Protein AF-G3AED9-F1 (afdb_monomer_lite)

Organism: Spathaspora passalidarum (strain NRRL Y-27907 / 11-Y1) (NCBI:txid619300)

pLDDT: mean 73.05, std 19.95, range [29.81, 97.75]

Radius of gyration: 39.14 Å; chains: 1; bounding box: 96×70×98 Å

Structure (mmCIF, N/CA/C/O backbone):
data_AF-G3AED9-F1
#
_entry.id   AF-G3AED9-F1
#
loop_
_atom_site.group_PDB
_atom_site.id
_atom_site.type_symbol
_atom_site.label_atom_id
_atom_site.label_alt_id
_atom_site.label_comp_id
_atom_site.label_asym_id
_atom_site.label_entity_id
_atom_site.label_seq_id
_atom_site.pdbx_PDB_ins_code
_atom_site.Cartn_x
_atom_site.Cartn_y
_atom_site.Cartn_z
_atom_site.occupancy
_atom_site.B_iso_or_equiv
_atom_site.auth_seq_id
_atom_site.auth_comp_id
_atom_site.auth_asym_id
_atom_site.auth_atom_id
_atom_site.pdbx_PDB_model_num
ATOM 1 N N . MET A 1 1 ? 14.863 -7.981 36.574 1.00 52.94 1 MET A N 1
ATOM 2 C CA . MET A 1 1 ? 13.818 -7.680 37.570 1.00 52.94 1 MET A CA 1
ATOM 3 C C . MET A 1 1 ? 14.254 -8.379 38.836 1.00 52.94 1 MET A C 1
ATOM 5 O O . MET A 1 1 ? 14.647 -9.534 38.729 1.00 52.94 1 MET A O 1
ATOM 9 N N . SER A 1 2 ? 14.352 -7.667 39.954 1.00 72.50 2 SER A N 1
ATOM 10 C CA . SER A 1 2 ? 14.697 -8.277 41.242 1.00 72.50 2 SER A CA 1
ATOM 11 C C . SER A 1 2 ? 13.567 -9.212 41.674 1.00 72.50 2 SER A C 1
ATOM 13 O O . SER A 1 2 ? 12.396 -8.946 41.396 1.00 72.50 2 SER A O 1
ATOM 15 N N . ASP A 1 3 ? 13.910 -10.308 42.348 1.00 74.31 3 ASP A N 1
ATOM 16 C CA . ASP A 1 3 ? 12.925 -11.275 42.852 1.00 74.31 3 ASP A CA 1
ATOM 17 C C . ASP A 1 3 ? 11.911 -10.625 43.815 1.00 74.31 3 ASP A C 1
ATOM 19 O O . ASP A 1 3 ? 10.764 -11.064 43.909 1.00 74.31 3 ASP A O 1
ATOM 23 N N . ASP A 1 4 ? 12.296 -9.524 44.465 1.00 81.75 4 ASP A N 1
ATOM 24 C CA . ASP A 1 4 ? 11.437 -8.737 45.354 1.00 81.75 4 ASP A CA 1
ATOM 25 C C . ASP A 1 4 ? 10.328 -7.985 44.604 1.00 81.75 4 ASP A C 1
ATOM 27 O O . ASP A 1 4 ? 9.177 -7.965 45.048 1.00 81.75 4 ASP A O 1
ATOM 31 N N . ASP A 1 5 ? 10.633 -7.433 43.425 1.00 83.50 5 ASP A N 1
ATOM 32 C CA . ASP A 1 5 ? 9.638 -6.753 42.587 1.00 83.50 5 ASP A CA 1
ATOM 33 C C . ASP A 1 5 ? 8.597 -7.753 42.062 1.00 83.50 5 ASP A C 1
ATOM 35 O O . ASP A 1 5 ? 7.404 -7.447 41.985 1.00 83.50 5 ASP A O 1
ATOM 39 N N . TYR A 1 6 ? 9.037 -8.976 41.749 1.00 84.94 6 TYR A N 1
ATOM 40 C CA . TYR A 1 6 ? 8.158 -10.062 41.316 1.00 84.94 6 TYR A CA 1
ATOM 41 C C . TYR A 1 6 ? 7.215 -10.516 42.440 1.00 84.94 6 TYR A C 1
ATOM 43 O O . TYR A 1 6 ? 6.015 -10.684 42.214 1.00 84.94 6 TYR A O 1
ATOM 51 N N . ARG A 1 7 ? 7.719 -10.644 43.674 1.00 84.75 7 ARG A N 1
ATOM 52 C CA . ARG A 1 7 ? 6.897 -10.986 44.850 1.00 84.75 7 ARG A CA 1
ATOM 53 C C . ARG A 1 7 ? 5.855 -9.915 45.154 1.00 84.75 7 ARG A C 1
ATOM 55 O O . ARG A 1 7 ? 4.688 -10.241 45.360 1.00 84.75 7 ARG A O 1
ATOM 62 N N . ARG A 1 8 ? 6.248 -8.641 45.091 1.00 87.56 8 ARG A N 1
ATOM 63 C CA . ARG A 1 8 ? 5.336 -7.508 45.290 1.00 87.56 8 ARG A CA 1
ATOM 64 C C . ARG A 1 8 ? 4.219 -7.480 44.244 1.00 87.56 8 ARG A C 1
ATOM 66 O O . ARG A 1 8 ? 3.070 -7.198 44.578 1.00 87.56 8 ARG A O 1
ATOM 73 N N . ALA A 1 9 ? 4.529 -7.799 42.987 1.00 88.88 9 ALA A N 1
ATOM 74 C CA . ALA A 1 9 ? 3.526 -7.875 41.926 1.00 88.88 9 ALA A CA 1
ATOM 75 C C . ALA A 1 9 ? 2.482 -8.980 42.182 1.00 88.88 9 ALA A C 1
ATOM 77 O O . ALA A 1 9 ? 1.290 -8.753 41.966 1.00 88.88 9 ALA A O 1
ATOM 78 N N . LEU A 1 10 ? 2.905 -10.143 42.687 1.00 86.81 10 LEU A N 1
ATOM 79 C CA . LEU A 1 10 ? 2.000 -11.244 43.037 1.00 86.81 10 LEU A CA 1
ATOM 80 C C . LEU A 1 10 ? 1.093 -10.902 44.226 1.00 86.81 10 LEU A C 1
ATOM 82 O O . LEU A 1 10 ? -0.093 -11.226 44.211 1.00 86.81 10 LEU A O 1
ATOM 86 N N . GLU A 1 11 ? 1.614 -10.193 45.225 1.00 86.31 11 GLU A N 1
ATOM 87 C CA . GLU A 1 11 ? 0.828 -9.746 46.378 1.00 86.31 11 GLU A CA 1
ATOM 88 C C . GLU A 1 11 ? -0.257 -8.730 45.980 1.00 86.31 11 GLU A C 1
ATOM 90 O O . GLU A 1 11 ? -1.402 -8.815 46.430 1.00 86.31 11 GLU A O 1
ATOM 95 N N . ILE A 1 12 ? 0.060 -7.817 45.054 1.00 90.06 12 ILE A N 1
ATOM 96 C CA . ILE A 1 12 ? -0.915 -6.869 44.493 1.00 90.06 12 ILE A CA 1
ATOM 97 C C . ILE A 1 12 ? -2.028 -7.612 43.739 1.00 90.06 12 ILE A C 1
ATOM 99 O O . ILE A 1 12 ? -3.206 -7.277 43.884 1.00 90.06 12 ILE A O 1
ATOM 103 N N . GLN A 1 13 ? -1.681 -8.632 42.950 1.00 89.88 13 GLN A N 1
ATOM 104 C CA . GLN A 1 13 ? -2.667 -9.449 42.235 1.00 89.88 13 GLN A CA 1
ATOM 105 C C . GLN A 1 13 ? -3.574 -10.219 43.197 1.00 89.88 13 GLN A C 1
ATOM 107 O O . GLN A 1 13 ? -4.790 -10.216 43.009 1.00 89.88 13 GLN A O 1
ATOM 112 N N . ARG A 1 14 ? -3.003 -10.807 44.256 1.00 85.12 14 ARG A N 1
ATOM 113 C CA . ARG A 1 14 ? -3.761 -11.484 45.313 1.00 85.12 14 ARG A CA 1
ATOM 114 C C . ARG A 1 14 ? -4.768 -10.538 45.963 1.00 85.12 14 ARG A C 1
ATOM 116 O O . ARG A 1 14 ? -5.945 -10.868 46.032 1.00 85.12 14 ARG A O 1
ATOM 123 N N . ARG A 1 15 ? -4.336 -9.343 46.374 1.00 89.19 15 ARG A N 1
ATOM 124 C CA . ARG A 1 15 ? -5.214 -8.356 47.021 1.00 89.19 15 ARG A CA 1
ATOM 125 C C . ARG A 1 15 ? -6.374 -7.928 46.117 1.00 89.19 15 ARG A C 1
ATOM 127 O O . ARG A 1 15 ? -7.500 -7.788 46.585 1.00 89.19 15 ARG A O 1
ATOM 134 N N . ASN A 1 16 ? -6.110 -7.743 44.824 1.00 92.88 16 ASN A N 1
ATOM 135 C CA . ASN A 1 16 ? -7.149 -7.407 43.849 1.00 92.88 16 ASN A CA 1
ATOM 136 C C . ASN A 1 16 ? -8.134 -8.563 43.628 1.00 92.88 16 ASN A C 1
ATOM 138 O O . ASN A 1 16 ? -9.329 -8.322 43.469 1.00 92.88 16 ASN A O 1
ATOM 142 N N . PHE A 1 17 ? -7.643 -9.804 43.632 1.00 88.19 17 PHE A N 1
ATOM 143 C CA . PHE A 1 17 ? -8.475 -10.997 43.512 1.00 88.19 17 PHE A CA 1
ATOM 144 C C . PHE A 1 17 ? -9.366 -11.184 44.745 1.00 88.19 17 PHE A C 1
ATOM 146 O O . PHE A 1 17 ? -10.578 -11.330 44.603 1.00 88.19 17 PHE A O 1
ATOM 153 N N . GLU A 1 18 ? -8.796 -11.093 45.949 1.00 89.00 18 GLU A N 1
ATOM 154 C CA . GLU A 1 18 ? -9.544 -11.238 47.202 1.00 89.00 18 GLU A CA 1
ATOM 155 C C . GLU A 1 18 ? -10.623 -10.155 47.359 1.00 89.00 18 GLU A C 1
ATOM 157 O O . GLU A 1 18 ? -11.715 -10.431 47.850 1.00 89.00 18 GLU A O 1
ATOM 162 N N . ALA A 1 19 ? -10.371 -8.941 46.857 1.00 88.88 19 ALA A N 1
ATOM 163 C CA . ALA A 1 19 ? -11.361 -7.865 46.842 1.00 88.88 19 ALA A CA 1
ATOM 164 C C . ALA A 1 19 ? -12.563 -8.134 45.912 1.00 88.88 19 ALA A C 1
ATOM 166 O O . ALA A 1 19 ? -13.643 -7.597 46.150 1.00 88.88 19 ALA A O 1
ATOM 167 N N . GLN A 1 20 ? -12.388 -8.924 44.846 1.00 89.94 20 GLN A N 1
ATOM 168 C CA . GLN A 1 20 ? -13.448 -9.218 43.869 1.00 89.94 20 GLN A CA 1
ATOM 169 C C . GLN A 1 20 ? -14.179 -10.533 44.146 1.00 89.94 20 GLN A C 1
ATOM 171 O O . GLN A 1 20 ? -15.376 -10.628 43.877 1.00 89.94 20 GLN A O 1
ATOM 176 N N . PHE A 1 21 ? -13.468 -11.540 44.653 1.00 86.06 21 PHE A N 1
ATOM 177 C CA . PHE A 1 21 ? -13.961 -12.916 44.748 1.00 86.06 21 PHE A CA 1
ATOM 178 C C . PHE A 1 21 ? -14.032 -13.452 46.182 1.00 86.06 21 PHE A C 1
ATOM 180 O O . PHE A 1 21 ? -14.474 -14.583 46.373 1.00 86.06 21 PHE A O 1
ATOM 187 N N . GLY A 1 22 ? -13.646 -12.652 47.181 1.00 83.62 22 GLY A N 1
ATOM 188 C CA . GLY A 1 22 ? -13.499 -13.114 48.561 1.00 83.62 22 GLY A CA 1
ATOM 189 C C . GLY A 1 22 ? -12.158 -13.814 48.790 1.00 83.62 22 GLY A C 1
ATOM 190 O O . GLY A 1 22 ? -11.351 -13.973 47.871 1.00 83.62 22 GLY A O 1
ATOM 191 N N . SER A 1 23 ? -11.879 -14.199 50.037 1.00 84.94 23 SER A N 1
ATOM 192 C CA . SER A 1 23 ? -10.576 -14.782 50.374 1.00 84.94 23 SER A CA 1
ATOM 193 C C . SER A 1 23 ? -10.385 -16.154 49.710 1.00 84.94 23 SER A C 1
ATOM 195 O O . SER A 1 23 ? -11.306 -16.966 49.637 1.00 84.94 23 SER A O 1
ATOM 197 N N . ILE A 1 24 ? -9.176 -16.443 49.218 1.00 76.69 24 ILE A N 1
ATOM 198 C CA . ILE A 1 24 ? -8.886 -17.725 48.545 1.00 76.69 24 ILE A CA 1
ATOM 199 C C . ILE A 1 24 ? -9.043 -18.924 49.502 1.00 76.69 24 ILE A C 1
ATOM 201 O O . ILE A 1 24 ? -9.414 -20.018 49.076 1.00 76.69 24 ILE A O 1
ATOM 205 N N . GLU A 1 25 ? -8.818 -18.682 50.798 1.00 77.50 25 GLU A N 1
ATOM 206 C CA . GLU A 1 25 ? -8.993 -19.648 51.888 1.00 77.50 25 GLU A CA 1
ATOM 207 C C . GLU A 1 25 ? -10.487 -19.981 52.100 1.00 77.50 25 GLU A C 1
ATOM 209 O O . GLU A 1 25 ? -10.838 -21.137 52.324 1.00 77.50 25 GLU A O 1
ATOM 214 N N . GLU A 1 26 ? -11.386 -19.007 51.926 1.00 78.25 26 GLU A N 1
ATOM 215 C CA . GLU A 1 26 ? -12.847 -19.195 51.986 1.00 78.25 26 GLU A CA 1
ATOM 216 C C . GLU A 1 26 ? -13.397 -19.972 50.776 1.00 78.25 26 GLU A C 1
ATOM 218 O O . GLU A 1 26 ? -14.411 -20.660 50.881 1.00 78.25 26 GLU A O 1
ATOM 223 N N . LEU A 1 27 ? -12.678 -19.949 49.649 1.00 73.06 27 LEU A N 1
ATOM 224 C CA . LEU A 1 27 ? -12.953 -20.771 48.465 1.00 73.06 27 LEU A CA 1
ATOM 225 C C . LEU A 1 27 ? -12.360 -22.193 48.557 1.00 73.06 27 LEU A C 1
ATOM 227 O O . LEU A 1 27 ? -12.507 -22.976 47.617 1.00 73.06 27 LEU A O 1
ATOM 231 N N . GLY A 1 28 ? -11.711 -22.543 49.675 1.00 76.69 28 GLY A N 1
ATOM 232 C CA . GLY A 1 28 ? -11.177 -23.883 49.938 1.00 76.69 28 GLY A CA 1
ATOM 233 C C . GLY A 1 28 ? -9.819 -24.182 49.292 1.00 76.69 28 GLY A C 1
ATOM 234 O O . GLY A 1 28 ? -9.460 -25.353 49.162 1.00 76.69 28 GLY A O 1
ATOM 235 N N . PHE A 1 29 ? -9.063 -23.158 48.879 1.00 77.62 29 PHE A N 1
ATOM 236 C CA . PHE A 1 29 ? -7.719 -23.318 48.313 1.00 77.62 29 PHE A CA 1
ATOM 237 C C . PHE A 1 29 ? -6.632 -22.918 49.321 1.00 77.62 29 PHE A C 1
ATOM 239 O O . PHE A 1 29 ? -6.694 -21.848 49.922 1.00 77.62 29 PHE A O 1
ATOM 246 N N . GLU A 1 30 ? -5.598 -23.752 49.476 1.00 71.19 30 GLU A N 1
ATOM 247 C CA . GLU A 1 30 ? -4.436 -23.425 50.313 1.00 71.19 30 GLU A CA 1
ATOM 248 C C . GLU A 1 30 ? -3.431 -22.545 49.556 1.00 71.19 30 GLU A C 1
ATOM 250 O O . GLU A 1 30 ? -2.908 -22.916 48.498 1.00 71.19 30 GLU A O 1
ATOM 255 N N . ASP A 1 31 ? -3.133 -21.375 50.116 1.00 70.25 31 ASP A N 1
ATOM 256 C CA . ASP A 1 31 ? -2.207 -20.416 49.528 1.00 70.25 31 ASP A CA 1
ATOM 257 C C . ASP A 1 31 ? -0.742 -20.695 49.916 1.00 70.25 31 ASP A C 1
ATOM 259 O O . ASP A 1 31 ? -0.324 -20.550 51.066 1.00 70.25 31 ASP A O 1
ATOM 263 N N . LYS A 1 32 ? 0.074 -21.032 48.912 1.00 70.56 32 LYS A N 1
ATOM 264 C CA . LYS A 1 32 ? 1.511 -21.327 49.058 1.00 70.56 32 LYS A CA 1
ATOM 265 C C . LYS A 1 32 ? 2.393 -20.078 49.176 1.00 70.56 32 LYS A C 1
ATOM 267 O O . LYS A 1 32 ? 3.576 -20.201 49.483 1.00 70.56 32 LYS A O 1
ATOM 272 N N . SER A 1 33 ? 1.859 -18.884 48.909 1.00 67.06 33 SER A N 1
ATOM 273 C CA . SER A 1 33 ? 2.627 -17.632 49.004 1.00 67.06 33 SER A CA 1
ATOM 274 C C . SER A 1 33 ? 2.806 -17.155 50.450 1.00 67.06 33 SER A C 1
ATOM 276 O O . SER A 1 33 ? 3.799 -16.504 50.766 1.00 67.06 33 SER A O 1
ATOM 278 N N . LYS A 1 34 ? 1.910 -17.568 51.354 1.00 64.06 34 LYS A N 1
ATOM 279 C CA . LYS A 1 34 ? 1.948 -17.244 52.789 1.00 64.06 34 LYS A CA 1
ATOM 280 C C . LYS A 1 34 ? 2.979 -18.078 53.567 1.00 64.06 34 LYS A C 1
ATOM 282 O O . LYS A 1 34 ? 3.546 -17.600 54.546 1.00 64.06 34 LYS A O 1
ATOM 287 N N . SER A 1 35 ? 3.261 -19.313 53.135 1.00 57.03 35 SER A N 1
ATOM 288 C CA . SER A 1 35 ? 4.096 -20.261 53.895 1.00 57.03 35 SER A CA 1
ATOM 289 C C . SER A 1 35 ? 5.594 -19.941 53.883 1.00 57.03 35 SER A C 1
ATOM 291 O O . SER A 1 35 ? 6.325 -20.418 54.746 1.00 57.03 35 SER A O 1
ATOM 293 N N . VAL A 1 36 ? 6.070 -19.132 52.933 1.00 54.16 36 VAL A N 1
ATOM 294 C CA . VAL A 1 36 ? 7.505 -18.816 52.796 1.00 54.16 36 VAL A CA 1
ATOM 295 C C . VAL A 1 36 ? 7.981 -17.832 53.875 1.00 54.16 36 VAL A C 1
ATOM 297 O O . VAL A 1 36 ? 9.165 -17.801 54.194 1.00 54.16 36 VAL A O 1
ATOM 300 N N . HIS A 1 37 ? 7.069 -17.086 54.508 1.00 47.81 37 HIS A N 1
ATOM 301 C CA . HIS A 1 37 ? 7.412 -16.133 55.568 1.00 47.81 37 HIS A CA 1
ATOM 302 C C . HIS A 1 37 ? 7.573 -16.767 56.963 1.00 47.81 37 HIS A C 1
ATOM 304 O O . HIS A 1 37 ? 8.109 -16.121 57.860 1.00 47.81 37 HIS A O 1
ATOM 310 N N . ALA A 1 38 ? 7.147 -18.024 57.152 1.00 42.31 38 ALA A N 1
ATOM 311 C CA . ALA A 1 38 ? 7.255 -18.739 58.430 1.00 42.31 38 ALA A CA 1
ATOM 312 C C . ALA A 1 38 ? 8.530 -19.599 58.557 1.00 42.31 38 ALA A C 1
ATOM 314 O O . ALA A 1 38 ? 8.814 -20.111 59.636 1.00 42.31 38 ALA A O 1
ATOM 315 N N . SER A 1 39 ? 9.308 -19.767 57.479 1.00 38.88 39 SER A N 1
ATOM 316 C CA . SER A 1 39 ? 10.514 -20.613 57.461 1.00 38.88 39 SER A CA 1
ATOM 317 C C . SER A 1 39 ? 11.836 -19.842 57.381 1.00 38.88 39 SER A C 1
ATOM 319 O O . SER A 1 39 ? 12.880 -20.450 57.164 1.00 38.88 39 SER A O 1
ATOM 321 N N . SER A 1 40 ? 11.822 -18.517 57.538 1.00 38.44 40 SER A N 1
ATOM 322 C CA . SER A 1 40 ? 13.043 -17.702 57.566 1.00 38.44 40 SER A CA 1
ATOM 323 C C . SER A 1 40 ? 12.965 -16.651 58.670 1.00 38.44 40 SER A C 1
ATOM 325 O O . SER A 1 40 ? 12.800 -15.458 58.418 1.00 38.44 40 SER A O 1
ATOM 327 N N . SER A 1 41 ? 13.051 -17.112 59.914 1.00 34.28 41 SER A N 1
ATOM 328 C CA . SER A 1 41 ? 13.412 -16.274 61.053 1.00 34.28 41 SER A CA 1
ATOM 329 C C . SER A 1 41 ? 14.799 -16.698 61.512 1.00 34.28 41 SER A C 1
ATOM 331 O O . SER A 1 41 ? 14.915 -17.667 62.247 1.00 34.28 41 SER A O 1
ATOM 333 N N . ASP A 1 42 ? 15.824 -16.002 61.020 1.00 32.84 42 ASP A N 1
ATOM 334 C CA . ASP A 1 42 ? 17.036 -15.712 61.783 1.00 32.84 42 ASP A CA 1
ATOM 335 C C . ASP A 1 42 ? 17.774 -14.509 61.158 1.00 32.84 42 ASP A C 1
ATOM 337 O O . ASP A 1 42 ? 18.222 -14.540 60.015 1.00 32.84 42 ASP A O 1
ATOM 341 N N . ASP A 1 43 ? 17.883 -13.476 61.995 1.00 31.75 43 ASP A N 1
ATOM 342 C CA . ASP A 1 43 ? 18.949 -12.475 62.106 1.00 31.75 43 ASP A CA 1
ATOM 343 C C . ASP A 1 43 ? 18.920 -11.117 61.341 1.00 31.75 43 ASP A C 1
ATOM 345 O O . ASP A 1 43 ? 18.950 -11.021 60.118 1.00 31.75 43 ASP A O 1
ATOM 349 N N . ASN A 1 44 ? 19.016 -10.064 62.172 1.00 33.06 44 ASN A N 1
ATOM 350 C CA . ASN A 1 44 ? 19.443 -8.665 61.976 1.00 33.06 44 ASN A CA 1
ATOM 351 C C . ASN A 1 44 ? 18.544 -7.552 61.369 1.00 33.06 44 ASN A C 1
ATOM 353 O O . ASN A 1 44 ? 18.562 -7.251 60.182 1.00 33.06 44 ASN A O 1
ATOM 357 N N . SER A 1 45 ? 17.941 -6.782 62.292 1.00 35.72 45 SER A N 1
ATOM 358 C CA . SER A 1 45 ? 18.266 -5.365 62.600 1.00 35.72 45 SER A CA 1
ATOM 359 C C . SER A 1 45 ? 18.283 -4.303 61.475 1.00 35.72 45 SER A C 1
ATOM 361 O O . SER A 1 45 ? 19.314 -4.050 60.854 1.00 35.72 45 SER A O 1
ATOM 363 N N . SER A 1 46 ? 17.194 -3.532 61.369 1.00 33.44 46 SER A N 1
ATOM 364 C CA . SER A 1 46 ? 17.120 -2.043 61.340 1.00 33.44 46 SER A CA 1
ATOM 365 C C . SER A 1 46 ? 15.645 -1.674 61.074 1.00 33.44 46 SER A C 1
ATOM 367 O O . SER A 1 46 ? 15.035 -2.211 60.164 1.00 33.44 46 SER A O 1
ATOM 369 N N . GLY A 1 47 ? 14.918 -0.909 61.887 1.00 33.16 47 GLY A N 1
ATOM 370 C CA . GLY A 1 47 ? 15.274 0.375 62.468 1.00 33.16 47 GLY A CA 1
ATOM 371 C C . GLY A 1 47 ? 14.802 1.498 61.542 1.00 33.16 47 GLY A C 1
ATOM 372 O O . GLY A 1 47 ? 15.656 2.102 60.914 1.00 33.16 47 GLY A O 1
ATOM 373 N N . ILE A 1 48 ? 13.485 1.744 61.447 1.00 34.75 48 ILE A N 1
ATOM 374 C CA . ILE A 1 48 ? 12.866 3.045 61.116 1.00 34.75 48 ILE A CA 1
ATOM 375 C C . ILE A 1 48 ? 11.464 3.065 61.748 1.00 34.75 48 ILE A C 1
ATOM 377 O O . ILE A 1 48 ? 10.579 2.287 61.393 1.00 34.75 48 ILE A O 1
ATOM 381 N N . GLU A 1 49 ? 11.312 3.955 62.723 1.00 36.44 49 GLU A N 1
ATOM 382 C CA . GLU A 1 49 ? 10.048 4.415 63.287 1.00 36.44 49 GLU A CA 1
ATOM 383 C C . GLU A 1 49 ? 9.433 5.467 62.351 1.00 36.44 49 GLU A C 1
ATOM 385 O O . GLU A 1 49 ? 10.154 6.329 61.851 1.00 36.44 49 GLU A O 1
ATOM 390 N N . SER A 1 50 ? 8.111 5.448 62.155 1.00 34.81 50 SER A N 1
ATOM 391 C CA . SER A 1 50 ? 7.331 6.681 61.974 1.00 34.81 50 SER A CA 1
ATOM 392 C C . SER A 1 50 ? 5.844 6.414 62.239 1.00 34.81 50 SER A C 1
ATOM 394 O O . SER A 1 50 ? 5.129 5.854 61.415 1.00 34.81 50 SER A O 1
ATOM 396 N N . GLU A 1 51 ? 5.476 6.723 63.480 1.00 31.86 51 GLU A N 1
ATOM 397 C CA . GLU A 1 51 ? 4.306 7.489 63.932 1.00 31.86 51 GLU A CA 1
ATOM 398 C C . GLU A 1 51 ? 2.888 7.146 63.425 1.00 31.86 51 GLU A C 1
ATOM 400 O O . GLU A 1 51 ? 2.517 7.303 62.266 1.00 31.86 51 GLU A O 1
ATOM 405 N N . ASN A 1 52 ? 2.067 6.770 64.414 1.00 33.62 52 ASN A N 1
ATOM 406 C CA . ASN A 1 52 ? 0.608 6.810 64.429 1.00 33.62 52 ASN A CA 1
ATOM 407 C C . ASN A 1 52 ? 0.061 8.201 64.078 1.00 33.62 52 ASN A C 1
ATOM 409 O O . ASN A 1 52 ? 0.455 9.182 64.705 1.00 33.62 52 ASN A O 1
ATOM 413 N N . GLU A 1 53 ? -1.020 8.240 63.299 1.00 31.66 53 GLU A N 1
ATOM 414 C CA . GLU A 1 53 ? -2.104 9.184 63.570 1.00 31.66 53 GLU A CA 1
ATOM 415 C C . GLU A 1 53 ? -3.470 8.509 63.373 1.00 31.66 53 GLU A C 1
ATOM 417 O O . GLU A 1 53 ? -3.730 7.819 62.388 1.00 31.66 53 GLU A O 1
ATOM 422 N N . SER A 1 54 ? -4.297 8.655 64.405 1.00 36.69 54 SER A N 1
ATOM 423 C CA . SER A 1 54 ? -5.605 8.042 64.621 1.00 36.69 54 SER A CA 1
ATOM 424 C C . SER A 1 54 ? -6.715 8.986 64.157 1.00 36.69 54 SER A C 1
ATOM 426 O O . SER A 1 54 ? -6.598 10.195 64.352 1.00 36.69 54 SER A O 1
ATOM 428 N N . GLY A 1 55 ? -7.824 8.446 63.643 1.00 31.08 55 GLY A N 1
ATOM 429 C CA . GLY A 1 55 ? -9.067 9.209 63.532 1.00 31.08 55 GLY A CA 1
ATOM 430 C C . GLY A 1 55 ? -10.194 8.544 62.740 1.00 31.08 55 GLY A C 1
ATOM 431 O O . GLY A 1 55 ? -10.180 8.634 61.519 1.00 31.08 55 GLY A O 1
ATOM 432 N N . SER A 1 56 ? -11.202 8.048 63.487 1.00 29.81 56 SER A N 1
ATOM 433 C CA . SER A 1 56 ? -12.654 8.083 63.169 1.00 29.81 56 SER A CA 1
ATOM 434 C C . SER A 1 56 ? -13.140 7.174 62.022 1.00 29.81 56 SER A C 1
ATOM 436 O O . SER A 1 56 ? -12.480 7.040 61.003 1.00 29.81 56 SER A O 1
ATOM 438 N N . ASP A 1 57 ? -14.302 6.531 62.019 1.00 31.42 57 ASP A N 1
ATOM 439 C CA . ASP A 1 57 ? -15.369 6.183 62.965 1.00 31.42 57 ASP A CA 1
ATOM 440 C C . ASP A 1 57 ? -16.267 5.184 62.197 1.00 31.42 57 ASP A C 1
ATOM 442 O O . ASP A 1 57 ? -16.271 5.207 60.967 1.00 31.42 57 ASP A O 1
ATOM 446 N N . GLU A 1 58 ? -17.018 4.358 62.936 1.00 35.91 58 GLU A N 1
ATOM 447 C CA . GLU A 1 58 ? -18.436 3.995 62.683 1.00 35.91 58 GLU A CA 1
ATOM 448 C C . GLU A 1 58 ? -18.864 3.348 61.323 1.00 35.91 58 GLU A C 1
ATOM 450 O O . GLU A 1 58 ? -18.524 3.793 60.239 1.00 35.91 58 GLU A O 1
ATOM 455 N N . GLU A 1 59 ? -19.683 2.294 61.201 1.00 39.00 59 GLU A N 1
ATOM 456 C CA . GLU A 1 59 ? -20.499 1.489 62.112 1.00 39.00 59 GLU A CA 1
ATOM 457 C C . GLU A 1 59 ? -20.727 0.082 61.523 1.00 39.00 59 GLU A C 1
ATOM 459 O O . GLU A 1 59 ? -20.885 -0.110 60.313 1.00 39.00 59 GLU A O 1
ATOM 464 N N . GLN A 1 60 ? -20.826 -0.904 62.415 1.00 38.88 60 GLN A N 1
ATOM 465 C CA . GLN A 1 60 ? -21.333 -2.249 62.151 1.00 38.88 60 GLN A CA 1
ATOM 466 C C . GLN A 1 60 ? -22.868 -2.249 62.179 1.00 38.88 60 GLN A C 1
ATOM 468 O O . GLN A 1 60 ? -23.469 -2.066 63.235 1.00 38.88 60 GLN A O 1
ATOM 473 N N . TYR A 1 61 ? -23.519 -2.551 61.054 1.00 40.59 61 TYR A N 1
ATOM 474 C CA . TYR A 1 61 ? -24.965 -2.789 61.029 1.00 40.59 61 TYR A CA 1
ATOM 475 C C . TYR A 1 61 ? -25.284 -4.280 61.205 1.00 40.59 61 TYR A C 1
ATOM 477 O O . TYR A 1 61 ? -25.252 -5.070 60.263 1.00 40.59 61 TYR A O 1
ATOM 485 N N . ASN A 1 62 ? -25.635 -4.641 62.442 1.00 37.31 62 ASN A N 1
ATOM 486 C CA . ASN A 1 62 ? -26.337 -5.873 62.803 1.00 37.31 62 ASN A CA 1
ATOM 487 C C . ASN A 1 62 ? -27.797 -5.809 62.308 1.00 37.31 62 ASN A C 1
ATOM 489 O O . ASN A 1 62 ? -28.619 -5.097 62.885 1.00 37.31 62 ASN A O 1
ATOM 493 N N . PHE A 1 63 ? -28.147 -6.577 61.272 1.00 42.44 63 PHE A N 1
ATOM 494 C CA . PHE A 1 63 ? -29.530 -6.728 60.805 1.00 42.44 63 PHE A CA 1
ATOM 495 C C . PHE A 1 63 ? -30.221 -7.884 61.547 1.00 42.44 63 PHE A C 1
ATOM 497 O O . PHE A 1 63 ? -29.865 -9.051 61.383 1.00 42.44 63 PHE A O 1
ATOM 504 N N . LYS A 1 64 ? -31.202 -7.546 62.392 1.00 36.16 64 LYS A N 1
ATOM 505 C CA . LYS A 1 64 ? -31.953 -8.455 63.270 1.00 36.16 64 LYS A CA 1
ATOM 506 C C . LYS A 1 64 ? -33.430 -8.467 62.854 1.00 36.16 64 LYS A C 1
ATOM 508 O O . LYS A 1 64 ? -34.034 -7.407 62.793 1.00 36.16 64 LYS A O 1
ATOM 513 N N . GLY A 1 65 ? -33.961 -9.668 62.604 1.00 31.61 65 GLY A N 1
ATOM 514 C CA . GLY A 1 65 ? -35.359 -10.110 62.762 1.00 31.61 65 GLY A CA 1
ATOM 515 C C . GLY A 1 65 ? -36.514 -9.212 62.295 1.00 31.61 65 GLY A C 1
ATOM 516 O O . GLY A 1 65 ? -36.800 -8.188 62.904 1.00 31.61 65 GLY A O 1
ATOM 517 N N . PHE A 1 66 ? -37.296 -9.706 61.331 1.00 33.06 66 PHE A N 1
ATOM 518 C CA . PHE A 1 66 ? -38.714 -9.360 61.214 1.00 33.06 66 PHE A CA 1
ATOM 519 C C . PHE A 1 66 ? -39.549 -10.637 61.348 1.00 33.06 66 PHE A C 1
ATOM 521 O O . PHE A 1 66 ? -39.684 -11.415 60.406 1.00 33.06 66 PHE A O 1
ATOM 528 N N . GLU A 1 67 ? -40.067 -10.846 62.555 1.00 35.78 67 GLU A N 1
ATOM 529 C CA . GLU A 1 67 ? -41.285 -11.607 62.807 1.00 35.78 67 GLU A CA 1
ATOM 530 C C . GLU A 1 67 ? -42.464 -10.637 62.645 1.00 35.78 67 GLU A C 1
ATOM 532 O O . GLU A 1 67 ? -42.467 -9.567 63.252 1.00 35.78 67 GLU A O 1
ATOM 537 N N . SER A 1 68 ? -43.470 -10.999 61.850 1.00 34.97 68 SER A N 1
ATOM 538 C CA . SER A 1 68 ? -44.825 -10.472 62.024 1.00 34.97 68 SER A CA 1
ATOM 539 C C . SER A 1 68 ? -45.835 -11.464 61.474 1.00 34.97 68 SER A C 1
ATOM 541 O O . SER A 1 68 ? -45.853 -11.788 60.287 1.00 34.97 68 SER A O 1
ATOM 543 N N . SER A 1 69 ? -46.664 -11.915 62.402 1.00 36.44 69 SER A N 1
ATOM 544 C CA . SER A 1 69 ? -47.912 -12.645 62.258 1.00 36.44 69 SER A CA 1
ATOM 545 C C . SER A 1 69 ? -48.918 -11.943 61.340 1.00 36.44 69 SER A C 1
ATOM 547 O O . SER A 1 69 ? -48.935 -10.716 61.226 1.00 36.44 69 SER A O 1
ATOM 549 N N . GLY A 1 70 ? -49.787 -12.741 60.718 1.00 34.41 70 GLY A N 1
ATOM 550 C CA . GLY A 1 70 ? -50.921 -12.281 59.920 1.00 34.41 70 GLY A CA 1
ATOM 551 C C . GLY A 1 70 ? -51.853 -13.447 59.607 1.00 34.41 70 GLY A C 1
ATOM 552 O O . GLY A 1 70 ? -51.609 -14.205 58.676 1.00 34.41 70 GLY A O 1
ATOM 553 N N . GLU A 1 71 ? -52.850 -13.597 60.468 1.00 34.88 71 GLU A N 1
ATOM 554 C CA . GLU A 1 71 ? -53.856 -14.652 60.556 1.00 34.88 71 GLU A CA 1
ATOM 555 C C . GLU A 1 71 ? -54.835 -14.701 59.366 1.00 34.88 71 GLU A C 1
ATOM 557 O O . GLU A 1 71 ? -55.110 -13.688 58.729 1.00 34.88 71 GLU A O 1
ATOM 562 N N . SER A 1 72 ? -55.322 -15.921 59.123 1.00 35.81 72 SER A N 1
ATOM 563 C CA . SER A 1 72 ? -56.574 -16.387 58.507 1.00 35.81 72 SER A CA 1
ATOM 564 C C . SER A 1 72 ? -57.562 -15.371 57.917 1.00 35.81 72 SER A C 1
ATOM 566 O O . SER A 1 72 ? -58.027 -14.485 58.624 1.00 35.81 72 SER A O 1
ATOM 568 N N . ASP A 1 73 ? -58.048 -15.649 56.700 1.00 33.53 73 ASP A N 1
ATOM 569 C CA . ASP A 1 73 ? -59.493 -15.597 56.434 1.00 33.53 73 ASP A CA 1
ATOM 570 C C . ASP A 1 73 ? -59.879 -16.480 55.234 1.00 33.53 73 ASP A C 1
ATOM 572 O O . ASP A 1 73 ? -59.236 -16.459 54.182 1.00 33.53 73 ASP A O 1
ATOM 576 N N . SER A 1 74 ? -60.926 -17.275 55.421 1.00 40.00 74 SER A N 1
ATOM 577 C CA . SER A 1 74 ? -61.534 -18.182 54.446 1.00 40.00 74 SER A CA 1
ATOM 578 C C . SER A 1 74 ? -62.982 -17.761 54.224 1.00 40.00 74 SER A C 1
ATOM 580 O O . SER A 1 74 ? -63.672 -17.521 55.213 1.00 40.00 74 SER A O 1
ATOM 582 N N . PRO A 1 75 ? -63.495 -17.821 52.989 1.00 44.16 75 PRO A N 1
ATOM 583 C CA . PRO A 1 75 ? -64.913 -18.095 52.809 1.00 44.16 75 PRO A CA 1
ATOM 584 C C . PRO A 1 75 ? -65.145 -19.286 51.873 1.00 44.16 75 PRO A C 1
ATOM 586 O O . PRO A 1 75 ? -64.825 -19.258 50.686 1.00 44.16 75 PRO A O 1
ATOM 589 N N . ASP A 1 76 ? -65.634 -20.355 52.492 1.00 31.69 76 ASP A N 1
ATOM 590 C CA . ASP A 1 76 ? -66.893 -21.049 52.201 1.00 31.69 76 ASP A CA 1
ATOM 591 C C . ASP A 1 76 ? -67.642 -20.668 50.903 1.00 31.69 76 ASP A C 1
ATOM 593 O O . ASP A 1 76 ? -68.064 -19.523 50.723 1.00 31.69 76 ASP A O 1
ATOM 597 N N . PHE A 1 77 ? -67.849 -21.656 50.026 1.00 34.88 77 PHE A N 1
ATOM 598 C CA . PHE A 1 77 ? -68.912 -21.642 49.020 1.00 34.88 77 PHE A CA 1
ATOM 599 C C . PHE A 1 77 ? -69.353 -23.083 48.722 1.00 34.88 77 PHE A C 1
ATOM 601 O O . PHE A 1 77 ? -68.627 -23.856 48.093 1.00 34.88 77 PHE A O 1
ATOM 608 N N . GLU A 1 78 ? -70.546 -23.422 49.205 1.00 34.41 78 GLU A N 1
ATOM 609 C CA . GLU A 1 78 ? -71.314 -24.615 48.856 1.00 34.41 78 GLU A CA 1
ATOM 610 C C . GLU A 1 78 ? -71.796 -24.551 47.395 1.00 34.41 78 GLU A C 1
ATOM 612 O O . GLU A 1 78 ? -72.222 -23.502 46.907 1.00 34.41 78 GLU A O 1
ATOM 617 N N . SER A 1 79 ? -71.757 -25.691 46.706 1.00 33.50 79 SER A N 1
ATOM 618 C CA . SER A 1 79 ? -72.532 -25.959 45.492 1.00 33.50 79 SER A CA 1
ATOM 619 C C . SER A 1 79 ? -72.630 -27.473 45.323 1.00 33.50 79 SER A C 1
ATOM 621 O O . SER A 1 79 ? -71.741 -28.104 44.753 1.00 33.50 79 SER A O 1
ATOM 623 N N . GLU A 1 80 ? -73.702 -28.037 45.868 1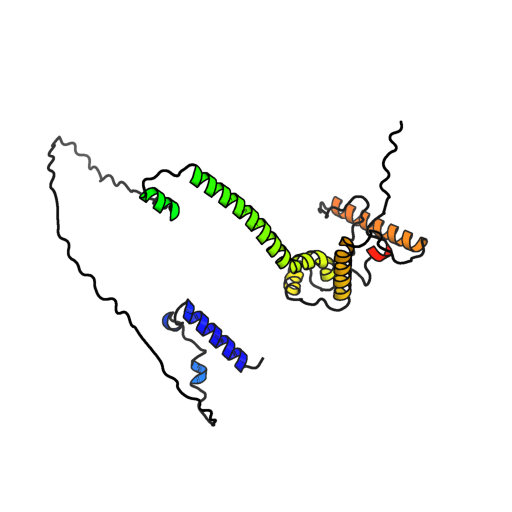.00 35.53 80 GLU A N 1
ATOM 624 C CA . GLU A 1 80 ? -74.240 -29.351 45.516 1.00 35.53 80 GLU A CA 1
ATOM 625 C C . GLU A 1 80 ? -74.680 -29.340 44.046 1.00 35.53 80 GLU A C 1
ATOM 627 O O . GLU A 1 80 ? -75.389 -28.416 43.667 1.00 35.53 80 GLU A O 1
ATOM 632 N N . GLU A 1 81 ? -74.300 -30.348 43.256 1.00 36.78 81 GLU A N 1
ATOM 633 C CA . GLU A 1 81 ? -75.183 -31.014 42.282 1.00 36.78 81 GLU A CA 1
ATOM 634 C C . GLU A 1 81 ? -74.707 -32.475 42.152 1.00 36.78 81 GLU A C 1
ATOM 636 O O . GLU A 1 81 ? -73.564 -32.748 41.778 1.00 36.78 81 GLU A O 1
ATOM 641 N N . GLU A 1 82 ? -75.579 -33.396 42.561 1.00 37.47 82 GLU A N 1
ATOM 642 C CA . GLU A 1 82 ? -75.533 -34.828 42.264 1.00 37.47 82 GLU A CA 1
ATOM 643 C C . GLU A 1 82 ? -76.017 -35.039 40.820 1.00 37.47 82 GLU A C 1
ATOM 645 O O . GLU A 1 82 ? -76.980 -34.387 40.429 1.00 37.47 82 GLU A O 1
ATOM 650 N N . ASP A 1 83 ? -75.391 -35.942 40.057 1.00 34.47 83 ASP A N 1
ATOM 651 C CA . ASP A 1 83 ? -76.104 -36.787 39.084 1.00 34.47 83 ASP A CA 1
ATOM 652 C C . ASP A 1 83 ? -75.213 -37.945 38.577 1.00 34.47 83 ASP A C 1
ATOM 654 O O . ASP A 1 83 ? -74.159 -37.743 37.974 1.00 34.47 83 ASP A O 1
ATOM 658 N N . ASP A 1 84 ? -75.708 -39.145 38.889 1.00 35.56 84 ASP A N 1
ATOM 659 C CA . ASP A 1 84 ? -75.637 -40.463 38.244 1.00 35.56 84 ASP A CA 1
ATOM 660 C C . ASP A 1 84 ? -74.315 -41.061 37.704 1.00 35.56 84 ASP A C 1
ATOM 662 O O . ASP A 1 84 ? -73.791 -40.733 36.640 1.00 35.56 84 ASP A O 1
ATOM 666 N N . ASP A 1 85 ? -73.900 -42.081 38.460 1.00 38.75 85 ASP A N 1
ATOM 667 C CA . ASP A 1 85 ? -73.214 -43.333 38.133 1.00 38.75 85 ASP A CA 1
ATOM 668 C C . ASP A 1 85 ? -73.132 -43.760 36.648 1.00 38.75 85 ASP A C 1
ATOM 670 O O . ASP A 1 85 ? -74.121 -44.168 36.044 1.00 38.75 85 ASP A O 1
ATOM 674 N N . GLU A 1 86 ? -71.902 -43.875 36.134 1.00 46.22 86 GLU A N 1
ATOM 675 C CA . GLU A 1 86 ? -71.479 -44.981 35.261 1.00 46.22 86 GLU A CA 1
ATOM 676 C C . GLU A 1 86 ? -69.976 -45.258 35.493 1.00 46.22 86 GLU A C 1
ATOM 678 O O . GLU A 1 86 ? -69.108 -44.412 35.279 1.00 46.22 86 GLU A O 1
ATOM 683 N N . GLU A 1 87 ? -69.679 -46.449 36.019 1.00 55.06 87 GLU A N 1
ATOM 684 C CA . GLU A 1 87 ? -68.345 -46.924 36.398 1.00 55.06 87 GLU A CA 1
ATOM 685 C C . GLU A 1 87 ? -67.427 -47.123 35.176 1.00 55.06 87 GLU A C 1
ATOM 687 O O . GLU A 1 87 ? -67.379 -48.195 34.574 1.00 55.06 87 GLU A O 1
ATOM 692 N N . GLU A 1 88 ? -66.599 -46.127 34.874 1.00 58.25 88 GLU A N 1
ATOM 693 C CA . GLU A 1 88 ? -65.272 -46.332 34.291 1.00 58.25 88 GLU A CA 1
ATOM 694 C C . GLU A 1 88 ? -64.266 -45.596 35.184 1.00 58.25 88 GLU A C 1
ATOM 696 O O . GLU A 1 88 ? -64.480 -44.441 35.538 1.00 58.25 88 GLU A O 1
ATOM 701 N N . GLU A 1 89 ? -63.183 -46.255 35.615 1.00 58.81 89 GLU A N 1
ATOM 702 C CA . GLU A 1 89 ? -62.154 -45.619 36.449 1.00 58.81 89 GLU A CA 1
ATOM 703 C C . GLU A 1 89 ? -61.497 -44.444 35.693 1.00 58.81 89 GLU A C 1
ATOM 705 O O . GLU A 1 89 ? -60.491 -44.603 34.993 1.00 58.81 89 GLU A O 1
ATOM 710 N N . GLU A 1 90 ? -62.062 -43.241 35.824 1.00 61.28 90 GLU A N 1
ATOM 711 C CA . GLU A 1 90 ? -61.505 -42.024 35.248 1.00 61.28 90 GLU A CA 1
ATOM 712 C C . GLU A 1 90 ? -60.246 -41.630 36.025 1.00 61.28 90 GLU A C 1
ATOM 714 O O . GLU A 1 90 ? -60.276 -40.957 37.058 1.00 61.28 90 GLU A O 1
ATOM 719 N N . ALA A 1 91 ? -59.089 -42.063 35.524 1.00 70.75 91 ALA A N 1
ATOM 720 C CA . ALA A 1 91 ? -57.806 -41.594 36.025 1.00 70.75 91 ALA A CA 1
ATOM 721 C C . ALA A 1 91 ? -57.770 -40.048 36.020 1.00 70.75 91 ALA A C 1
ATOM 723 O O . ALA A 1 91 ? -58.189 -39.423 35.038 1.00 70.75 91 ALA A O 1
ATOM 724 N N . PRO A 1 92 ? -57.230 -39.399 37.070 1.00 77.75 92 PRO A N 1
ATOM 725 C CA . PRO A 1 92 ? -57.287 -37.949 37.197 1.00 77.75 92 PRO A CA 1
ATOM 726 C C . PRO A 1 92 ? -56.636 -37.263 35.992 1.00 77.75 92 PRO A C 1
ATOM 728 O O . PRO A 1 92 ? -55.499 -37.557 35.608 1.00 77.75 92 PRO A O 1
ATOM 731 N N . LYS A 1 93 ? -57.351 -36.302 35.400 1.00 76.38 93 LYS A N 1
ATOM 732 C CA . LYS A 1 93 ? -56.883 -35.522 34.249 1.00 76.38 93 LYS A CA 1
ATOM 733 C C . LYS A 1 93 ? -55.781 -34.556 34.694 1.00 76.38 93 LYS A C 1
ATOM 735 O O . LYS A 1 93 ? -56.033 -33.433 35.121 1.00 76.38 93 LYS A O 1
ATOM 740 N N . VAL A 1 94 ? -54.526 -34.994 34.605 1.00 78.94 94 VAL A N 1
ATOM 741 C CA . VAL A 1 94 ? -53.366 -34.173 34.984 1.00 78.94 94 VAL A CA 1
ATOM 742 C C . VAL A 1 94 ? -53.065 -33.149 33.885 1.00 78.94 94 VAL A C 1
ATOM 744 O O . VAL A 1 94 ? -52.392 -33.449 32.896 1.00 78.94 94 VAL A O 1
ATOM 747 N N . ILE A 1 95 ? -53.520 -31.908 34.069 1.00 76.75 95 ILE A N 1
ATOM 748 C CA . ILE A 1 95 ? -53.113 -30.772 33.231 1.00 76.75 95 ILE A CA 1
ATOM 749 C C . ILE A 1 95 ? -51.694 -30.368 33.639 1.00 76.75 95 ILE A C 1
ATOM 751 O O . ILE A 1 95 ? -51.477 -29.625 34.595 1.00 76.75 95 ILE A O 1
ATOM 755 N N . LYS A 1 96 ? -50.696 -30.858 32.901 1.00 73.25 96 LYS A N 1
ATOM 756 C CA . LYS A 1 96 ? -49.320 -30.370 33.027 1.00 73.25 96 LYS A CA 1
ATOM 757 C C . LYS A 1 96 ? -49.217 -29.035 32.302 1.00 73.25 96 LYS A C 1
ATOM 759 O O . LYS A 1 96 ? -49.023 -28.987 31.087 1.00 73.25 96 LYS A O 1
ATOM 764 N N . LEU A 1 97 ? -49.341 -27.944 33.053 1.00 71.12 97 LEU A N 1
ATOM 765 C CA . LEU A 1 97 ? -48.901 -26.633 32.593 1.00 71.12 97 LEU A CA 1
ATOM 766 C C . LEU A 1 97 ? -47.376 -26.682 32.480 1.00 71.12 97 LEU A C 1
ATOM 768 O O . LEU A 1 97 ? -46.655 -26.311 33.404 1.00 71.12 97 LEU A O 1
ATOM 772 N N . ASN A 1 98 ? -46.876 -27.148 31.335 1.00 64.31 98 ASN A N 1
ATOM 773 C CA . ASN A 1 98 ? -45.494 -26.938 30.928 1.00 64.31 98 ASN A CA 1
ATOM 774 C C . ASN A 1 98 ? -45.364 -25.454 30.598 1.00 64.31 98 ASN A C 1
ATOM 776 O O . ASN A 1 98 ? -45.246 -25.063 29.437 1.00 64.31 98 ASN A O 1
ATOM 780 N N . ALA A 1 99 ? -45.460 -24.611 31.623 1.00 62.72 99 ALA A N 1
ATOM 781 C CA . ALA A 1 99 ? -45.076 -23.232 31.528 1.00 62.72 99 ALA A CA 1
ATOM 782 C C . ALA A 1 99 ? -43.574 -23.257 31.239 1.00 62.72 99 ALA A C 1
ATOM 784 O O . ALA A 1 99 ? -42.735 -23.175 32.131 1.00 62.72 99 ALA A O 1
ATOM 785 N N . THR A 1 100 ? -43.213 -23.316 29.958 1.00 60.94 100 THR A N 1
ATOM 786 C CA . THR A 1 100 ? -42.118 -22.493 29.470 1.00 60.94 100 THR A CA 1
ATOM 787 C C . THR A 1 100 ? -42.574 -21.076 29.757 1.00 60.94 100 THR A C 1
ATOM 789 O O . THR A 1 100 ? -43.204 -20.445 28.909 1.00 60.94 100 THR A O 1
ATOM 792 N N . ILE A 1 101 ? -42.407 -20.672 31.023 1.00 62.00 101 ILE A N 1
ATOM 793 C CA . ILE A 1 101 ? -42.817 -19.396 31.587 1.00 62.00 101 ILE A CA 1
ATOM 794 C C . ILE A 1 101 ? -42.432 -18.385 30.530 1.00 62.00 101 ILE A C 1
ATOM 796 O O . ILE A 1 101 ? -41.245 -18.251 30.215 1.00 62.00 101 ILE A O 1
ATOM 800 N N . ALA A 1 102 ? -43.447 -17.799 29.889 1.00 62.25 102 ALA A N 1
ATOM 801 C CA . ALA A 1 102 ? -43.253 -16.757 28.907 1.00 62.25 102 ALA A CA 1
ATOM 802 C C . ALA A 1 102 ? -42.276 -15.790 29.561 1.00 62.25 102 ALA A C 1
ATOM 804 O O . ALA A 1 102 ? -42.582 -15.263 30.633 1.00 62.25 102 ALA A O 1
ATOM 805 N N . LYS A 1 103 ? -41.054 -15.702 29.011 1.00 64.38 103 LYS A N 1
ATOM 806 C CA . LYS A 1 103 ? -39.974 -14.921 29.618 1.00 64.38 103 LYS A CA 1
ATOM 807 C C . LYS A 1 103 ? -40.594 -13.589 30.017 1.00 64.38 103 LYS A C 1
ATOM 809 O O . LYS A 1 103 ? -41.206 -12.975 29.137 1.00 64.38 103 LYS A O 1
ATOM 814 N N . PRO A 1 104 ? -40.524 -13.179 31.296 1.00 64.94 104 PRO A N 1
ATOM 815 C CA . PRO A 1 104 ? -41.177 -11.954 31.715 1.00 64.94 104 PRO A CA 1
ATOM 816 C C . PRO A 1 104 ? -40.674 -10.864 30.780 1.00 64.94 104 PRO A C 1
ATOM 818 O O . PRO A 1 104 ? -39.464 -10.662 30.665 1.00 64.94 104 PRO A O 1
ATOM 821 N N . THR A 1 105 ? -41.581 -10.237 30.029 1.00 67.88 105 THR A N 1
ATOM 822 C CA . THR A 1 105 ? -41.210 -9.123 29.163 1.00 67.88 105 THR A CA 1
ATOM 823 C C . THR A 1 105 ? -40.558 -8.102 30.074 1.00 67.88 105 THR A C 1
ATOM 825 O O . THR A 1 105 ? -41.211 -7.576 30.977 1.00 67.88 105 THR A O 1
ATOM 828 N N . ILE A 1 106 ? -39.253 -7.896 29.914 1.00 71.19 106 ILE A N 1
ATOM 829 C CA . ILE A 1 106 ? -38.494 -6.982 30.759 1.00 71.19 106 ILE A CA 1
ATOM 830 C C . ILE A 1 106 ? -38.898 -5.584 30.308 1.00 71.19 106 ILE A C 1
ATOM 832 O O . ILE A 1 106 ? -38.325 -5.010 29.385 1.00 71.19 106 ILE A O 1
ATOM 836 N N . ILE A 1 107 ? -39.964 -5.073 30.917 1.00 75.00 107 ILE A N 1
ATOM 837 C CA . ILE A 1 107 ? -40.469 -3.731 30.665 1.00 75.00 107 ILE A CA 1
ATOM 838 C C . ILE A 1 107 ? -39.372 -2.762 31.109 1.00 75.00 107 ILE A C 1
ATOM 840 O O . ILE A 1 107 ? -38.879 -2.845 32.241 1.00 75.00 107 ILE A O 1
ATOM 844 N N . SER A 1 108 ? -38.971 -1.849 30.223 1.00 79.69 108 SER A N 1
ATOM 845 C CA . SER A 1 108 ? -37.937 -0.872 30.551 1.00 79.69 108 SER A CA 1
ATOM 846 C C . SER A 1 108 ? -38.368 -0.032 31.761 1.00 79.69 108 SER A C 1
ATOM 848 O O . SER A 1 108 ? -39.557 0.195 32.002 1.00 79.69 108 SER A O 1
ATOM 850 N N . LYS A 1 109 ? -37.408 0.470 32.550 1.00 83.19 109 LYS A N 1
ATOM 851 C CA . LYS A 1 109 ? -37.717 1.309 33.728 1.00 83.19 109 LYS A CA 1
ATOM 852 C C . LYS A 1 109 ? -38.582 2.526 33.364 1.00 83.19 109 LYS A C 1
ATOM 854 O O . LYS A 1 109 ? -39.326 3.013 34.212 1.00 83.19 109 LYS A O 1
ATOM 859 N N . GLN A 1 110 ? -38.479 3.008 32.125 1.00 77.19 110 GLN A N 1
ATOM 860 C CA . GLN A 1 110 ? -39.264 4.124 31.604 1.00 77.19 110 GLN A CA 1
ATOM 861 C C . GLN A 1 110 ? -40.698 3.693 31.279 1.00 77.19 110 GLN A C 1
ATOM 863 O O . GLN A 1 110 ? -41.638 4.327 31.754 1.00 77.19 110 GLN A O 1
ATOM 868 N N . ASP A 1 111 ? -40.872 2.564 30.592 1.00 77.81 111 ASP A N 1
ATOM 869 C CA . ASP A 1 111 ? -42.199 2.034 30.257 1.00 77.81 111 ASP A CA 1
ATOM 870 C C . ASP A 1 111 ? -42.965 1.616 31.520 1.00 77.81 111 ASP A C 1
ATOM 872 O O . ASP A 1 111 ? -44.164 1.851 31.636 1.00 77.81 111 ASP A O 1
ATOM 876 N N . ARG A 1 112 ? -42.268 1.104 32.544 1.00 82.19 112 ARG A N 1
ATOM 877 C CA . ARG A 1 112 ? -42.876 0.784 33.844 1.00 82.19 112 ARG A CA 1
ATOM 878 C C . ARG A 1 112 ? -43.381 2.030 34.576 1.00 82.19 112 ARG A C 1
ATOM 880 O O . ARG A 1 112 ? -44.394 1.953 35.264 1.00 82.19 112 ARG A O 1
ATOM 887 N N . LYS A 1 113 ? -42.690 3.170 34.453 1.00 83.25 113 LYS A N 1
ATOM 888 C CA . LYS A 1 113 ? -43.145 4.452 35.020 1.00 83.25 113 LYS A CA 1
ATOM 889 C C . LYS A 1 113 ? -44.337 5.015 34.249 1.00 83.25 113 LYS A C 1
ATOM 891 O O . LYS A 1 113 ? -45.242 5.544 34.880 1.00 83.25 113 LYS A O 1
ATOM 896 N N . LEU A 1 114 ? -44.350 4.859 32.927 1.00 81.94 114 LEU A N 1
ATOM 897 C CA . LEU A 1 114 ? -45.433 5.331 32.065 1.00 81.94 114 LEU A CA 1
ATOM 898 C C . LEU A 1 114 ? -46.719 4.513 32.256 1.00 81.94 114 LEU A C 1
ATOM 900 O O . LEU A 1 114 ? -47.799 5.072 32.402 1.00 81.94 114 LEU A O 1
ATOM 904 N N . LEU A 1 115 ? -46.599 3.188 32.361 1.00 81.38 115 LEU A N 1
ATOM 905 C CA . LEU A 1 115 ? -47.733 2.317 32.679 1.00 81.38 115 LEU A CA 1
ATOM 906 C C . LEU A 1 115 ? -48.306 2.620 34.070 1.00 81.38 115 LEU A C 1
ATOM 908 O O . LEU A 1 115 ? -49.519 2.625 34.250 1.00 81.38 115 LEU A O 1
ATOM 912 N N . LYS A 1 116 ? -47.443 2.928 35.049 1.00 85.44 116 LYS A N 1
ATOM 913 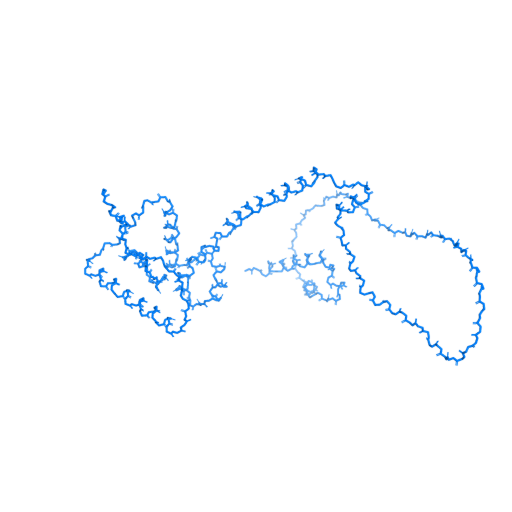C CA . LYS A 1 116 ? -47.871 3.331 36.397 1.00 85.44 116 LYS A CA 1
ATOM 914 C C . LYS A 1 116 ? -48.464 4.739 36.462 1.00 85.44 116 LYS A C 1
ATOM 916 O O . LYS A 1 116 ? -49.241 5.002 37.371 1.00 85.44 116 LYS A O 1
ATOM 921 N N . SER A 1 117 ? -48.103 5.640 35.549 1.00 82.81 117 SER A N 1
ATOM 922 C CA . SER A 1 117 ? -48.646 7.002 35.528 1.00 82.81 117 SER A CA 1
ATOM 923 C C . SER A 1 117 ? -50.011 7.098 34.841 1.00 82.81 117 SER A C 1
ATOM 925 O O . SER A 1 117 ? -50.602 8.175 34.850 1.00 82.81 117 SER A O 1
ATOM 927 N N . GLY A 1 118 ? -50.516 6.004 34.249 1.00 79.19 118 GLY A N 1
ATOM 928 C CA . GLY A 1 118 ? -51.847 5.935 33.629 1.00 79.19 118 GLY A CA 1
ATOM 929 C C . GLY A 1 118 ? -52.044 6.879 32.437 1.00 79.19 118 GLY A C 1
ATOM 930 O O . GLY A 1 118 ? -53.166 7.064 31.973 1.00 79.19 118 GLY A O 1
ATOM 931 N N . ARG A 1 119 ? -50.966 7.498 31.943 1.00 81.19 119 ARG A N 1
ATOM 932 C CA . ARG A 1 119 ? -50.991 8.512 30.887 1.00 81.19 119 ARG A CA 1
ATOM 933 C C . ARG A 1 119 ? -50.476 7.917 29.580 1.00 81.19 119 ARG A C 1
ATOM 935 O O . ARG A 1 119 ? -49.420 7.291 29.555 1.00 81.19 119 ARG A O 1
ATOM 942 N N . ALA A 1 120 ? -51.191 8.161 28.483 1.00 78.06 120 ALA A N 1
ATOM 943 C CA . ALA A 1 120 ? -50.721 7.803 27.146 1.00 78.06 120 ALA A CA 1
ATOM 944 C C . ALA A 1 120 ? -49.499 8.659 26.743 1.00 78.06 120 ALA A C 1
ATOM 946 O O . ALA A 1 120 ? -49.464 9.851 27.074 1.00 78.06 120 ALA A O 1
ATOM 947 N N . PRO A 1 121 ? -48.505 8.094 26.028 1.00 77.00 121 PRO A N 1
ATOM 948 C CA . PRO A 1 121 ? -47.370 8.870 25.539 1.00 77.00 121 PRO A CA 1
ATOM 949 C C . PRO A 1 121 ? -47.861 9.969 24.596 1.00 77.00 121 PRO A C 1
ATOM 951 O O . PRO A 1 121 ? -48.675 9.732 23.702 1.00 77.00 121 PRO A O 1
ATOM 954 N N . THR A 1 122 ? -47.374 11.186 24.809 1.00 80.94 122 THR A N 1
ATOM 955 C CA . THR A 1 122 ? -47.784 12.347 24.010 1.00 80.94 122 THR A CA 1
ATOM 956 C C . THR A 1 122 ? -47.012 12.412 22.691 1.00 80.94 122 THR A C 1
ATOM 958 O O . THR A 1 122 ? -45.872 11.955 22.600 1.00 80.94 122 THR A O 1
ATOM 961 N N . LEU A 1 123 ? -47.604 13.026 21.658 1.00 76.75 123 LEU A N 1
ATOM 962 C CA . LEU A 1 123 ? -46.944 13.200 20.354 1.00 76.75 123 LEU A CA 1
ATOM 963 C C . LEU A 1 123 ? -45.605 13.951 20.478 1.00 76.75 123 LEU A C 1
ATOM 965 O O . LEU A 1 123 ? -44.631 13.587 19.827 1.00 76.75 123 LEU A O 1
ATOM 969 N N . GLN A 1 124 ? -45.524 14.920 21.393 1.00 77.44 124 GLN A N 1
ATOM 970 C CA . GLN A 1 124 ? -44.296 15.668 21.678 1.00 77.44 124 GLN A CA 1
ATOM 971 C C . GLN A 1 124 ? -43.198 14.792 22.303 1.00 77.44 124 GLN A C 1
ATOM 973 O O . GLN A 1 124 ? -42.029 14.919 21.952 1.00 77.44 124 GLN A O 1
ATOM 978 N N . GLU A 1 125 ? -43.544 13.864 23.200 1.00 78.19 125 GLU A N 1
ATOM 979 C CA . GLU A 1 125 ? -42.572 12.929 23.788 1.00 78.19 125 GLU A CA 1
ATOM 980 C C . GLU A 1 125 ? -42.032 11.937 22.748 1.00 78.19 125 GLU A C 1
ATOM 982 O O . GLU A 1 125 ? -40.851 11.582 22.782 1.00 78.19 125 GLU A O 1
ATOM 987 N N . LEU A 1 126 ? -42.864 11.526 21.787 1.00 78.19 126 LEU A N 1
ATOM 988 C CA . LEU A 1 126 ? -42.441 10.679 20.669 1.00 78.19 126 LEU A CA 1
ATOM 989 C C . LEU A 1 126 ? -41.481 11.417 19.726 1.00 78.19 126 LEU A C 1
ATOM 991 O O . LEU A 1 126 ? -40.468 10.848 19.313 1.00 78.19 126 LEU A O 1
ATOM 995 N N . GLU A 1 127 ? -41.750 12.691 19.439 1.00 80.75 127 GLU A N 1
ATOM 996 C CA . GLU A 1 127 ? -40.847 13.551 18.666 1.00 80.75 127 GLU A CA 1
ATOM 997 C C . GLU A 1 127 ? -39.520 13.794 19.390 1.00 80.75 127 GLU A C 1
ATOM 999 O O . GLU A 1 127 ? -38.453 13.735 18.781 1.00 80.75 127 GLU A O 1
ATOM 1004 N N . LEU A 1 128 ? -39.540 13.998 20.708 1.00 80.62 128 LEU A N 1
ATOM 1005 C CA . LEU A 1 128 ? -38.309 14.121 21.488 1.00 80.62 128 LEU A CA 1
ATOM 1006 C C . LEU A 1 128 ? -37.491 12.824 21.466 1.00 80.62 128 LEU A C 1
ATOM 1008 O O . LEU A 1 128 ? -36.265 12.877 21.357 1.00 80.62 128 LEU A O 1
ATOM 1012 N N . LYS A 1 129 ? -38.147 11.658 21.500 1.00 79.81 129 LYS A N 1
ATOM 1013 C CA . LYS A 1 129 ? -37.481 10.350 21.416 1.00 79.81 129 LYS A CA 1
ATOM 1014 C C . LYS A 1 129 ? -36.855 10.111 20.036 1.00 79.81 129 LYS A C 1
ATOM 1016 O O . LYS A 1 129 ? -35.725 9.626 19.959 1.00 79.81 129 LYS A O 1
ATOM 1021 N N . SER A 1 130 ? -37.523 10.508 18.950 1.00 77.94 130 SER A N 1
ATOM 1022 C CA . SER A 1 130 ? -36.955 10.427 17.593 1.00 77.94 130 SER A CA 1
ATOM 1023 C C . SER A 1 130 ? -35.797 11.415 17.393 1.00 77.94 130 SER A C 1
ATOM 1025 O O . SER A 1 130 ? -34.766 11.073 16.805 1.00 77.94 130 SER A O 1
ATOM 1027 N N . GLN A 1 131 ? -35.894 12.613 17.975 1.00 79.12 131 GLN A N 1
ATOM 1028 C CA . GLN A 1 131 ? -34.798 13.579 17.995 1.00 79.12 131 GLN A CA 1
ATOM 1029 C C . GLN A 1 131 ? -33.598 13.076 18.807 1.00 79.12 131 GLN A C 1
ATOM 1031 O O . GLN A 1 131 ? -32.461 13.270 18.382 1.00 79.12 131 GLN A O 1
ATOM 1036 N N . GLN A 1 132 ? -33.811 12.396 19.935 1.00 78.19 132 GLN A N 1
ATOM 1037 C CA . GLN A 1 132 ? -32.732 11.768 20.705 1.00 78.19 132 GLN A CA 1
ATOM 1038 C C . GLN A 1 132 ? -32.049 10.639 19.920 1.00 78.19 132 GLN A C 1
ATOM 1040 O O . GLN A 1 132 ? -30.821 10.598 19.887 1.00 78.19 132 GLN A O 1
ATOM 1045 N N . ALA A 1 133 ? -32.808 9.806 19.201 1.00 74.06 133 ALA A N 1
ATOM 1046 C CA . ALA A 1 133 ? -32.244 8.778 18.323 1.00 74.06 133 ALA A CA 1
ATOM 1047 C C . ALA A 1 133 ? -31.374 9.381 17.197 1.00 74.06 133 ALA A C 1
ATOM 1049 O O . ALA A 1 133 ? -30.278 8.897 16.925 1.00 74.06 133 ALA A O 1
ATOM 1050 N N . SER A 1 134 ? -31.793 10.502 16.595 1.00 69.50 134 SER A N 1
ATOM 1051 C CA . SER A 1 134 ? -30.980 11.206 15.581 1.00 69.50 134 SER A CA 1
ATOM 1052 C C . SER A 1 134 ? -29.768 11.966 16.148 1.00 69.50 134 SER A C 1
ATOM 1054 O O . SER A 1 134 ? -28.830 12.285 15.417 1.00 69.50 134 SER A O 1
ATOM 1056 N N . LYS A 1 135 ? -29.756 12.275 17.451 1.00 72.12 135 LYS A N 1
ATOM 1057 C CA . LYS A 1 135 ? -28.573 12.810 18.145 1.00 72.12 135 LYS A CA 1
ATOM 1058 C C . LYS A 1 135 ? -27.570 11.703 18.471 1.00 72.12 135 LYS A C 1
ATOM 1060 O O . LYS A 1 135 ? -26.373 11.951 18.366 1.00 72.12 135 LYS A O 1
ATOM 1065 N N . GLN A 1 136 ? -28.041 10.496 18.788 1.00 66.88 136 GLN A N 1
ATOM 1066 C CA . GLN A 1 136 ? -27.183 9.325 18.994 1.00 66.88 136 GLN A CA 1
ATOM 1067 C C . GLN A 1 136 ? -26.413 8.951 17.721 1.00 66.88 136 GLN A C 1
ATOM 1069 O O . GLN A 1 136 ? -25.217 8.705 17.802 1.00 66.88 136 GLN A O 1
ATOM 1074 N N . THR A 1 137 ? -27.027 9.025 16.535 1.00 64.88 137 THR A N 1
ATOM 1075 C CA . THR A 1 137 ? -26.300 8.777 15.272 1.00 64.88 137 THR A CA 1
ATOM 1076 C C . THR A 1 137 ? -25.197 9.809 15.009 1.00 64.88 137 THR A C 1
ATOM 1078 O O . THR A 1 137 ? -24.136 9.465 14.500 1.00 64.88 137 THR A O 1
ATOM 1081 N N . LYS A 1 138 ? -25.395 11.073 15.404 1.00 62.47 138 LYS A N 1
ATOM 1082 C CA . LYS A 1 138 ? -24.358 12.119 15.318 1.00 62.47 138 LYS A CA 1
ATOM 1083 C C . LYS A 1 138 ? -23.258 11.969 16.371 1.00 62.47 138 LYS A C 1
ATOM 1085 O O . LYS A 1 138 ? -22.139 12.404 16.118 1.00 62.47 138 LYS A O 1
ATOM 1090 N N . ALA A 1 139 ? -23.570 11.397 17.534 1.00 64.31 139 ALA A N 1
ATOM 1091 C CA . ALA A 1 139 ? -22.584 11.053 18.555 1.00 64.31 139 ALA A CA 1
ATOM 1092 C C . ALA A 1 139 ? -21.725 9.860 18.113 1.00 64.31 139 ALA A C 1
ATOM 1094 O O . ALA A 1 139 ? -20.510 9.937 18.231 1.00 64.31 139 ALA A O 1
ATOM 1095 N N . GLN A 1 140 ? -22.319 8.845 17.476 1.00 63.72 140 GLN A N 1
ATOM 1096 C CA . GLN A 1 140 ? -21.565 7.725 16.902 1.00 63.72 140 GLN A CA 1
ATOM 1097 C C . GLN A 1 140 ? -20.608 8.152 15.787 1.00 63.72 140 GLN A C 1
ATOM 1099 O O . GLN A 1 140 ? -19.493 7.667 15.738 1.00 63.72 140 GLN A O 1
ATOM 1104 N N . ILE A 1 141 ? -20.968 9.134 14.954 1.00 63.69 141 ILE A N 1
ATOM 1105 C CA . ILE A 1 141 ? -20.036 9.691 13.952 1.00 63.69 141 ILE A CA 1
ATOM 1106 C C . ILE A 1 141 ? -18.826 10.387 14.614 1.00 63.69 141 ILE A C 1
ATOM 1108 O O . ILE A 1 141 ? -17.745 10.425 14.029 1.00 63.69 141 ILE A O 1
ATOM 1112 N N . LYS A 1 142 ? -18.993 10.942 15.824 1.00 64.25 142 LYS A N 1
ATOM 1113 C CA . LYS A 1 142 ? -17.893 11.539 16.600 1.00 64.25 142 LYS A CA 1
ATOM 1114 C C . LYS A 1 142 ? -17.050 10.475 17.310 1.00 64.25 142 LYS A C 1
ATOM 1116 O O . LYS A 1 142 ? -15.828 10.547 17.233 1.00 64.25 142 LYS A O 1
ATOM 1121 N N . GLU A 1 143 ? -17.677 9.457 17.895 1.00 67.00 143 GLU A N 1
ATOM 1122 C CA . GLU A 1 143 ? -16.977 8.281 18.434 1.00 67.00 143 GLU A CA 1
ATOM 1123 C C . GLU A 1 143 ? -16.213 7.532 17.334 1.00 67.00 143 GLU A C 1
ATOM 1125 O O . GLU A 1 143 ? -15.090 7.107 17.556 1.00 67.00 143 GLU A O 1
ATOM 1130 N N . ASP A 1 144 ? -16.754 7.437 16.118 1.00 63.34 144 ASP A N 1
ATOM 1131 C CA . ASP A 1 144 ? -16.063 6.869 14.959 1.00 63.34 144 ASP A CA 1
ATOM 1132 C C . ASP A 1 144 ? -14.835 7.701 14.570 1.00 63.34 144 ASP A C 1
ATOM 1134 O O . ASP A 1 144 ? -13.806 7.132 14.217 1.00 63.34 144 ASP A O 1
ATOM 1138 N N . SER A 1 145 ? -14.889 9.037 14.660 1.00 64.06 145 SER A N 1
ATOM 1139 C CA . SER A 1 145 ? -13.699 9.873 14.440 1.00 64.06 145 SER A CA 1
ATOM 1140 C C . SER A 1 145 ? -12.645 9.716 15.540 1.00 64.06 145 SER A C 1
ATOM 1142 O O . SER A 1 145 ? -11.461 9.642 15.225 1.00 64.06 145 SER A O 1
ATOM 1144 N N . GLU A 1 146 ? -13.059 9.575 16.799 1.00 62.44 146 GLU A N 1
ATOM 1145 C CA . GLU A 1 146 ? -12.166 9.327 17.940 1.00 62.44 146 GLU A CA 1
ATOM 1146 C C . GLU A 1 146 ? -11.582 7.897 17.893 1.00 62.44 146 GLU A C 1
ATOM 1148 O O . GLU A 1 146 ? -10.405 7.679 18.175 1.00 62.44 146 GLU A O 1
ATOM 1153 N N . ASN A 1 147 ? -12.351 6.917 17.412 1.00 67.06 147 ASN A N 1
ATOM 1154 C CA . ASN A 1 147 ? -11.893 5.556 17.136 1.00 67.06 147 ASN A CA 1
ATOM 1155 C C . ASN A 1 147 ? -10.943 5.500 15.935 1.00 67.06 147 ASN A C 1
ATOM 1157 O O . ASN A 1 147 ? -9.982 4.740 15.965 1.00 67.06 147 ASN A O 1
ATOM 1161 N N . LEU A 1 148 ? -11.152 6.318 14.899 1.00 59.09 148 LEU A N 1
ATOM 1162 C CA . LEU A 1 148 ? -10.222 6.453 13.772 1.00 59.09 148 LEU A CA 1
ATOM 1163 C C . LEU A 1 148 ? -8.896 7.113 14.182 1.00 59.09 148 LEU A C 1
ATOM 1165 O O . LEU A 1 148 ? -7.855 6.772 13.617 1.00 59.09 148 LEU A O 1
ATOM 1169 N N . GLU A 1 149 ? -8.916 8.020 15.163 1.00 58.47 149 GLU A N 1
ATOM 1170 C CA . GLU A 1 149 ? -7.708 8.555 15.807 1.00 58.47 149 GLU A CA 1
ATOM 1171 C C . GLU A 1 149 ? -6.991 7.479 16.640 1.00 58.47 149 GLU A C 1
ATOM 1173 O O . GLU A 1 149 ? -5.766 7.342 16.541 1.00 58.47 149 GLU A O 1
ATOM 1178 N N . ASN A 1 150 ? -7.742 6.643 17.366 1.00 62.97 150 ASN A N 1
ATOM 1179 C CA . ASN A 1 150 ? -7.211 5.474 18.078 1.00 62.97 150 ASN A CA 1
ATOM 1180 C C . ASN A 1 150 ? -6.644 4.405 17.118 1.00 62.97 150 ASN A C 1
ATOM 1182 O O . ASN A 1 150 ? -5.660 3.734 17.433 1.00 62.97 150 ASN A O 1
ATOM 1186 N N . ASP A 1 151 ? -7.196 4.296 15.909 1.00 82.25 151 ASP A N 1
ATOM 1187 C CA . ASP A 1 151 ? -6.829 3.282 14.919 1.00 82.25 151 ASP A CA 1
ATOM 1188 C C . ASP A 1 151 ? -5.682 3.699 13.978 1.00 82.25 151 ASP A C 1
ATOM 1190 O O . ASP A 1 151 ? -5.332 2.983 13.038 1.00 82.25 151 ASP A O 1
ATOM 1194 N N . LEU A 1 152 ? -5.018 4.837 14.223 1.00 82.69 152 LEU A N 1
ATOM 1195 C CA . LEU A 1 152 ? -3.851 5.253 13.431 1.00 82.69 152 LEU A CA 1
ATOM 1196 C C . LEU A 1 152 ? -2.732 4.204 13.441 1.00 82.69 152 LEU A C 1
ATOM 1198 O O . LEU A 1 152 ? -2.016 4.051 12.446 1.00 82.69 152 LEU A O 1
ATOM 1202 N N . LYS A 1 153 ? -2.567 3.479 14.554 1.00 81.94 153 LYS A N 1
ATOM 1203 C CA . LYS A 1 153 ? -1.596 2.381 14.654 1.00 81.94 153 LYS A CA 1
ATOM 1204 C C . LYS A 1 153 ? -1.982 1.213 13.742 1.00 81.94 153 LYS A C 1
ATOM 1206 O O . LYS A 1 153 ? -1.133 0.757 12.976 1.00 81.94 153 LYS A O 1
ATOM 1211 N N . LEU A 1 154 ? -3.246 0.786 13.742 1.00 84.25 154 LEU A N 1
ATOM 1212 C CA . LEU A 1 154 ? -3.712 -0.303 12.878 1.00 84.25 154 LEU A CA 1
ATOM 1213 C C . LEU A 1 154 ? -3.676 0.089 11.402 1.00 84.25 154 LEU A C 1
ATOM 1215 O O . LEU A 1 154 ? -3.218 -0.690 10.570 1.00 84.25 154 LEU A O 1
ATOM 1219 N N . GLN A 1 155 ? -4.100 1.306 11.058 1.00 86.88 155 GLN A N 1
ATOM 1220 C CA . GLN A 1 155 ? -4.050 1.795 9.680 1.00 86.88 155 GLN A CA 1
ATOM 1221 C C . GLN A 1 155 ? -2.616 1.793 9.144 1.00 86.88 155 GLN A C 1
ATOM 1223 O O . GLN A 1 155 ? -2.380 1.353 8.015 1.00 86.88 155 GLN A O 1
ATOM 1228 N N . ARG A 1 156 ? -1.647 2.227 9.962 1.00 88.88 156 ARG A N 1
ATOM 1229 C CA . ARG A 1 156 ? -0.219 2.131 9.632 1.00 88.88 156 ARG A CA 1
ATOM 1230 C C . ARG A 1 156 ? 0.207 0.676 9.470 1.00 88.88 156 ARG A C 1
ATOM 1232 O O . ARG A 1 156 ? 0.797 0.357 8.445 1.00 88.88 156 ARG A O 1
ATOM 1239 N N . LEU A 1 157 ? -0.153 -0.208 10.401 1.00 86.25 157 LEU A N 1
ATOM 1240 C CA . LEU A 1 157 ? 0.168 -1.638 10.334 1.00 86.25 157 LEU A CA 1
ATOM 1241 C C . LEU A 1 157 ? -0.359 -2.278 9.043 1.00 86.25 157 LEU A C 1
ATOM 1243 O O . LEU A 1 157 ? 0.395 -2.932 8.324 1.00 86.25 157 LEU A O 1
ATOM 1247 N N . LEU A 1 158 ? -1.623 -2.045 8.685 1.00 87.06 158 LEU A N 1
ATOM 1248 C CA . LEU A 1 158 ? -2.227 -2.599 7.472 1.00 87.06 158 LEU A CA 1
ATOM 1249 C C . LEU A 1 158 ? -1.540 -2.081 6.203 1.00 87.06 158 LEU A C 1
ATOM 1251 O O . LEU A 1 158 ? -1.245 -2.865 5.296 1.00 87.06 158 LEU A O 1
ATOM 1255 N N . GLN A 1 159 ? -1.238 -0.783 6.139 1.00 89.62 159 GLN A N 1
ATOM 1256 C CA . GLN A 1 159 ? -0.558 -0.174 4.992 1.00 89.62 159 GLN A CA 1
ATOM 1257 C C . GLN A 1 159 ? 0.915 -0.599 4.877 1.00 89.62 159 GLN A C 1
ATOM 1259 O O . GLN A 1 159 ? 1.436 -0.742 3.769 1.00 89.62 159 GLN A O 1
ATOM 1264 N N . GLU A 1 160 ? 1.588 -0.809 6.007 1.00 88.12 160 GLU A N 1
ATOM 1265 C CA . GLU A 1 160 ? 3.021 -1.112 6.103 1.00 88.12 160 GLU A CA 1
ATOM 1266 C C . GLU A 1 160 ? 3.313 -2.617 6.177 1.00 88.12 160 GLU A C 1
ATOM 1268 O O . GLU A 1 160 ? 4.467 -3.020 6.031 1.00 88.12 160 GLU A O 1
ATOM 1273 N N . SER A 1 161 ? 2.284 -3.458 6.310 1.00 87.94 161 SER A N 1
ATOM 1274 C CA . SER A 1 161 ? 2.360 -4.927 6.345 1.00 87.94 161 SER A CA 1
ATOM 1275 C C . SER A 1 161 ? 3.250 -5.517 5.245 1.00 87.94 161 SER A C 1
ATOM 1277 O O . SER A 1 161 ? 4.069 -6.396 5.494 1.00 87.94 161 SER A O 1
ATOM 1279 N N . HIS A 1 162 ? 3.187 -4.978 4.026 1.00 86.50 162 HIS A N 1
ATOM 1280 C CA . HIS A 1 162 ? 4.003 -5.436 2.896 1.00 86.50 162 HIS A CA 1
ATOM 1281 C C . HIS A 1 162 ? 5.500 -5.111 3.068 1.00 86.50 162 HIS A C 1
ATOM 1283 O O . HIS A 1 162 ? 6.361 -5.788 2.518 1.00 86.50 162 HIS A O 1
ATOM 1289 N N . ILE A 1 163 ? 5.840 -4.070 3.832 1.00 88.88 163 ILE A N 1
ATOM 1290 C CA . ILE A 1 163 ? 7.227 -3.744 4.191 1.00 88.88 163 ILE A CA 1
ATOM 1291 C C . ILE A 1 163 ? 7.700 -4.654 5.331 1.00 88.88 163 ILE A C 1
ATOM 1293 O O . ILE A 1 163 ? 8.839 -5.118 5.295 1.00 88.88 163 ILE A O 1
ATOM 1297 N N . LEU A 1 164 ? 6.829 -4.924 6.308 1.00 85.81 164 LEU A N 1
ATOM 1298 C CA . LEU A 1 164 ? 7.130 -5.753 7.478 1.00 85.81 164 LEU A CA 1
ATOM 1299 C C . LEU A 1 164 ? 7.302 -7.237 7.117 1.00 85.81 164 LEU A C 1
ATOM 1301 O O . LEU A 1 164 ? 8.304 -7.830 7.504 1.00 85.81 164 LEU A O 1
ATOM 1305 N N . THR A 1 165 ? 6.419 -7.796 6.281 1.00 84.56 165 THR A N 1
ATOM 1306 C CA . THR A 1 165 ? 6.489 -9.185 5.759 1.00 84.56 165 THR A CA 1
ATOM 1307 C C . THR A 1 165 ? 7.823 -9.540 5.102 1.00 84.56 165 THR A C 1
ATOM 1309 O O . THR A 1 165 ? 8.194 -10.703 5.037 1.00 84.56 165 THR A O 1
ATOM 1312 N N . HIS A 1 166 ? 8.542 -8.560 4.556 1.00 79.44 166 HIS A N 1
ATOM 1313 C CA . HIS A 1 166 ? 9.843 -8.783 3.925 1.00 79.44 166 HIS A CA 1
ATOM 1314 C C . HIS A 1 166 ? 11.031 -8.534 4.856 1.00 79.44 166 HIS A C 1
ATOM 1316 O O . HIS A 1 166 ? 12.166 -8.825 4.474 1.00 79.44 166 HIS A O 1
ATOM 1322 N N . SER A 1 167 ? 10.791 -7.935 6.021 1.00 77.19 167 SER A N 1
ATOM 1323 C CA . SER A 1 167 ? 11.813 -7.678 7.034 1.00 77.19 167 SER A CA 1
ATOM 1324 C C . SER A 1 167 ? 11.870 -8.772 8.091 1.00 77.19 167 SER A C 1
ATOM 1326 O O . SER A 1 167 ? 12.928 -8.966 8.680 1.00 77.19 167 SER A O 1
ATOM 1328 N N . LEU A 1 168 ? 10.740 -9.423 8.348 1.00 75.19 168 LEU A N 1
ATOM 1329 C CA . LEU A 1 168 ? 10.590 -10.504 9.312 1.00 75.19 168 LEU A CA 1
ATOM 1330 C C . LEU A 1 168 ? 10.555 -11.835 8.553 1.00 75.19 168 LEU A C 1
ATOM 1332 O O . LEU A 1 168 ? 10.108 -11.890 7.407 1.00 75.19 168 LEU A O 1
ATOM 1336 N N . GLU A 1 169 ? 11.074 -12.894 9.169 1.00 73.00 169 GLU A N 1
ATOM 1337 C CA . GLU A 1 169 ? 11.079 -14.241 8.574 1.00 73.00 169 GLU A CA 1
ATOM 1338 C C . GLU A 1 169 ? 9.686 -14.892 8.620 1.00 73.00 169 GLU A C 1
ATOM 1340 O O . GLU A 1 169 ? 9.404 -15.823 7.865 1.00 73.00 169 GLU A O 1
ATOM 1345 N N . HIS A 1 170 ? 8.795 -14.346 9.451 1.00 70.94 170 HIS A N 1
ATOM 1346 C CA . HIS A 1 170 ? 7.441 -14.830 9.681 1.00 70.94 170 HIS A CA 1
ATOM 1347 C C . HIS A 1 170 ? 6.423 -14.194 8.719 1.00 70.94 170 HIS A C 1
ATOM 1349 O O . HIS A 1 170 ? 6.505 -13.018 8.352 1.00 70.94 170 HIS A O 1
ATOM 1355 N N . SER A 1 171 ? 5.420 -14.976 8.313 1.00 70.62 171 SER A N 1
ATOM 1356 C CA . SER A 1 171 ? 4.381 -14.570 7.358 1.00 70.62 171 SER A CA 1
ATOM 1357 C C . SER A 1 171 ? 2.987 -14.906 7.889 1.00 70.62 171 SER A C 1
ATOM 1359 O O . SER A 1 171 ? 2.769 -15.955 8.485 1.00 70.62 171 SER A O 1
ATOM 1361 N N . GLY A 1 172 ? 2.002 -14.046 7.616 1.00 70.94 172 GLY A N 1
ATOM 1362 C CA . GLY A 1 172 ? 0.604 -14.281 7.992 1.00 70.94 172 GLY A CA 1
ATOM 1363 C C . GLY A 1 172 ? 0.285 -13.869 9.432 1.00 70.94 172 GLY A C 1
ATOM 1364 O O . GLY A 1 172 ? 0.634 -12.768 9.846 1.00 70.94 172 GLY A O 1
ATOM 1365 N N . ALA A 1 173 ? -0.417 -14.726 10.178 1.00 66.69 173 ALA A N 1
ATOM 1366 C CA . ALA A 1 173 ? -0.873 -14.420 11.540 1.00 66.69 173 ALA A CA 1
ATOM 1367 C C . ALA A 1 173 ? 0.285 -14.295 12.550 1.00 66.69 173 ALA A C 1
ATOM 1369 O O . ALA A 1 173 ? 0.218 -13.503 13.488 1.00 66.69 173 ALA A O 1
ATOM 1370 N N . GLU A 1 174 ? 1.374 -15.028 12.325 1.00 69.81 174 GLU A N 1
ATOM 1371 C CA . GLU A 1 174 ? 2.583 -14.958 13.149 1.00 69.81 174 GLU A CA 1
ATOM 1372 C C . GLU A 1 174 ? 3.240 -13.574 13.067 1.00 69.81 174 GLU A C 1
ATOM 1374 O O . GLU A 1 174 ? 3.581 -12.986 14.088 1.00 69.81 174 GLU A O 1
ATOM 1379 N N . LEU A 1 175 ? 3.274 -12.989 11.862 1.00 71.19 175 LEU A N 1
ATOM 1380 C CA . LEU A 1 175 ? 3.745 -11.623 11.661 1.00 71.19 175 LEU A CA 1
ATOM 1381 C C . LEU A 1 175 ? 2.924 -10.628 12.482 1.00 71.19 175 LEU A C 1
ATOM 1383 O O . LEU A 1 175 ? 3.490 -9.717 13.073 1.00 71.19 175 LEU A O 1
ATOM 1387 N N . THR A 1 176 ? 1.596 -10.772 12.521 1.00 67.06 176 THR A N 1
ATOM 1388 C CA . THR A 1 176 ? 0.754 -9.857 13.302 1.00 67.06 176 THR A CA 1
ATOM 1389 C C . THR A 1 176 ? 1.006 -9.994 14.797 1.00 67.06 176 THR A C 1
ATOM 1391 O O . THR A 1 176 ? 1.143 -8.976 15.455 1.00 67.06 176 THR A O 1
ATOM 1394 N N . LEU A 1 177 ? 1.155 -11.210 15.325 1.00 71.75 177 LEU A N 1
ATOM 1395 C CA . LEU A 1 177 ? 1.416 -11.414 16.754 1.00 71.75 177 LEU A CA 1
ATOM 1396 C C . LEU A 1 177 ? 2.765 -10.835 17.184 1.00 71.75 177 LEU A C 1
ATOM 1398 O O . LEU A 1 177 ? 2.839 -10.167 18.208 1.00 71.75 177 LEU A O 1
ATOM 1402 N N . GLU A 1 178 ? 3.806 -11.015 16.374 1.00 69.00 178 GLU A N 1
ATOM 1403 C CA . GLU A 1 178 ? 5.133 -10.470 16.673 1.00 69.00 178 GLU A CA 1
ATOM 1404 C C . GLU A 1 178 ? 5.210 -8.949 16.446 1.00 69.00 178 GLU A C 1
ATOM 1406 O O . GLU A 1 178 ? 5.964 -8.251 17.121 1.00 69.00 178 GLU A O 1
ATOM 1411 N N . THR A 1 179 ? 4.419 -8.406 15.509 1.00 66.50 179 THR A N 1
ATOM 1412 C CA . THR A 1 179 ? 4.429 -6.966 15.191 1.00 66.50 179 THR A CA 1
ATOM 1413 C C . THR A 1 179 ? 3.490 -6.112 16.033 1.00 66.50 179 THR A C 1
ATOM 1415 O O . THR A 1 179 ? 3.673 -4.896 16.042 1.00 66.50 179 THR A O 1
ATOM 1418 N N . ILE A 1 180 ? 2.533 -6.706 16.757 1.00 65.69 180 ILE A N 1
ATOM 1419 C CA . ILE A 1 180 ? 1.645 -5.971 17.675 1.00 65.69 180 ILE A CA 1
ATOM 1420 C C . ILE A 1 180 ? 2.456 -5.259 18.769 1.00 65.69 180 ILE A C 1
ATOM 1422 O O . ILE A 1 180 ? 2.152 -4.108 19.078 1.00 65.69 180 ILE A O 1
ATOM 1426 N N . ASP A 1 181 ? 3.535 -5.881 19.253 1.00 60.56 181 ASP A N 1
ATOM 1427 C CA . ASP A 1 181 ? 4.433 -5.297 20.262 1.00 60.56 181 ASP A CA 1
ATOM 1428 C C . ASP A 1 181 ? 5.678 -4.623 19.649 1.00 60.56 181 ASP A C 1
ATOM 1430 O O . ASP A 1 181 ? 6.498 -4.027 20.354 1.00 60.56 181 ASP A O 1
ATOM 1434 N N . TYR A 1 182 ? 5.842 -4.685 18.322 1.00 64.75 182 TYR A N 1
ATOM 1435 C CA . TYR A 1 182 ? 7.004 -4.138 17.616 1.00 64.75 182 TYR A CA 1
ATOM 1436 C C . TYR A 1 182 ? 6.819 -2.634 17.370 1.00 64.75 182 TYR A C 1
ATOM 1438 O O . TYR A 1 182 ? 6.620 -2.176 16.243 1.00 64.75 182 TYR A O 1
ATOM 1446 N N . GLU A 1 183 ? 6.890 -1.851 18.449 1.00 62.53 183 GLU A N 1
ATOM 1447 C CA . GLU A 1 183 ? 6.737 -0.387 18.423 1.00 62.53 183 GLU A CA 1
ATOM 1448 C C . GLU A 1 183 ? 7.776 0.305 17.507 1.00 62.53 183 GLU A C 1
ATOM 1450 O O . GLU A 1 183 ? 7.497 1.382 16.979 1.00 62.53 183 GLU A O 1
ATOM 1455 N N . ASP A 1 184 ? 8.925 -0.327 17.213 1.00 68.06 184 ASP A N 1
ATOM 1456 C CA . ASP A 1 184 ? 9.981 0.268 16.384 1.00 68.06 184 ASP A CA 1
ATOM 1457 C C . ASP A 1 184 ? 10.599 -0.697 15.346 1.00 68.06 184 ASP A C 1
ATOM 1459 O O . ASP A 1 184 ? 11.614 -1.335 15.639 1.00 68.06 184 ASP A O 1
ATOM 1463 N N . PRO A 1 185 ? 10.084 -0.761 14.088 1.00 75.25 185 PRO A N 1
ATOM 1464 C CA . PRO A 1 185 ? 10.765 -1.414 12.958 1.00 75.25 185 PRO A CA 1
ATOM 1465 C C . PRO A 1 185 ? 12.235 -0.986 12.909 1.00 75.25 185 PRO A C 1
ATOM 1467 O O . PRO A 1 185 ? 12.526 0.210 12.927 1.00 75.25 185 PRO A O 1
ATOM 1470 N N . THR A 1 186 ? 13.179 -1.926 12.819 1.00 79.94 186 THR A N 1
ATOM 1471 C CA . THR A 1 186 ? 14.616 -1.606 12.818 1.00 79.94 186 THR A CA 1
ATOM 1472 C C . THR A 1 186 ? 15.199 -1.522 11.397 1.00 79.94 186 THR A C 1
ATOM 1474 O O . THR A 1 186 ? 14.662 -2.042 10.413 1.00 79.94 186 THR A O 1
ATOM 1477 N N . GLY A 1 187 ? 16.299 -0.774 11.247 1.00 84.94 187 GLY A N 1
ATOM 1478 C CA . GLY A 1 187 ? 17.101 -0.725 10.019 1.00 84.94 187 GLY A CA 1
ATOM 1479 C C . GLY A 1 187 ? 16.361 -0.272 8.749 1.00 84.94 187 GLY A C 1
ATOM 1480 O O . GLY A 1 187 ? 15.848 0.847 8.652 1.00 84.94 187 GLY A O 1
ATOM 1481 N N . LYS A 1 188 ? 16.370 -1.130 7.717 1.00 84.31 188 LYS A N 1
ATOM 1482 C CA . LYS A 1 188 ? 15.813 -0.823 6.383 1.00 84.31 188 LYS A CA 1
ATOM 1483 C C . LYS A 1 188 ? 14.288 -0.700 6.404 1.00 84.31 188 LYS A C 1
ATOM 1485 O O . LYS A 1 188 ? 13.752 0.135 5.673 1.00 84.31 188 LYS A O 1
ATOM 1490 N N . ALA A 1 189 ? 13.608 -1.496 7.231 1.00 86.75 189 ALA A N 1
ATOM 1491 C CA . ALA A 1 189 ? 12.160 -1.421 7.398 1.00 86.75 189 ALA A CA 1
ATOM 1492 C C . ALA A 1 189 ? 11.758 -0.064 7.984 1.00 86.75 189 ALA A C 1
ATOM 1494 O O . ALA A 1 189 ? 10.913 0.613 7.398 1.00 86.75 189 ALA A O 1
ATOM 1495 N N . ARG A 1 190 ? 12.470 0.403 9.026 1.00 88.00 190 ARG A N 1
ATOM 1496 C CA . ARG A 1 190 ? 12.265 1.731 9.631 1.00 88.00 190 ARG A CA 1
ATOM 1497 C C . ARG A 1 190 ? 12.273 2.842 8.599 1.00 88.00 190 ARG A C 1
ATOM 1499 O O . ARG A 1 190 ? 11.334 3.624 8.501 1.00 88.00 190 ARG A O 1
ATOM 1506 N N . ARG A 1 191 ? 13.343 2.896 7.801 1.00 88.94 191 ARG A N 1
ATOM 1507 C CA . ARG A 1 191 ? 13.541 3.948 6.799 1.00 88.94 191 ARG A CA 1
ATOM 1508 C C . ARG A 1 191 ? 12.390 3.989 5.797 1.00 88.94 191 ARG A C 1
ATOM 1510 O O . ARG A 1 191 ? 11.959 5.067 5.411 1.00 88.94 191 ARG A O 1
ATOM 1517 N N . ARG A 1 192 ? 11.901 2.825 5.373 1.00 88.56 192 ARG A N 1
ATOM 1518 C CA . ARG A 1 192 ? 10.823 2.711 4.382 1.00 88.56 192 ARG A CA 1
ATOM 1519 C C . ARG A 1 192 ? 9.466 3.057 4.945 1.00 88.56 192 ARG A C 1
ATOM 1521 O O . ARG A 1 192 ? 8.687 3.705 4.261 1.00 88.56 192 ARG A O 1
ATOM 1528 N N . ILE A 1 193 ? 9.208 2.630 6.170 1.00 90.31 193 ILE A N 1
ATOM 1529 C CA . ILE A 1 193 ? 8.001 2.981 6.902 1.00 90.31 193 ILE A CA 1
ATOM 1530 C C . ILE A 1 193 ? 7.943 4.496 7.085 1.00 90.31 193 ILE A C 1
ATOM 1532 O O . ILE A 1 193 ? 6.964 5.119 6.689 1.00 90.31 193 ILE A O 1
ATOM 1536 N N . LEU A 1 194 ? 9.031 5.112 7.555 1.00 90.69 194 LEU A N 1
ATOM 1537 C CA . LEU A 1 194 ? 9.112 6.567 7.683 1.00 90.69 194 LEU A CA 1
ATOM 1538 C C . LEU A 1 194 ? 8.938 7.284 6.339 1.00 90.69 194 LEU A C 1
ATOM 1540 O O . LEU A 1 194 ? 8.154 8.223 6.264 1.00 90.69 194 LEU A O 1
ATOM 1544 N N . ASP A 1 195 ? 9.598 6.829 5.272 1.00 90.56 195 ASP A N 1
ATOM 1545 C CA . ASP A 1 195 ? 9.441 7.410 3.932 1.00 90.56 195 ASP A CA 1
ATOM 1546 C C . ASP A 1 195 ? 8.001 7.251 3.403 1.00 90.56 195 ASP A C 1
ATOM 1548 O O . ASP A 1 195 ? 7.417 8.195 2.876 1.00 90.56 195 ASP A O 1
ATOM 1552 N N . SER A 1 196 ? 7.370 6.092 3.615 1.00 89.69 196 SER A N 1
ATOM 1553 C CA . SER A 1 196 ? 5.962 5.855 3.271 1.00 89.69 196 SER A CA 1
ATOM 1554 C C . SER A 1 196 ? 5.031 6.813 4.019 1.00 89.69 196 SER A C 1
ATOM 1556 O O . SER A 1 196 ? 4.223 7.494 3.385 1.00 89.69 196 SER A O 1
ATOM 1558 N N . ARG A 1 197 ? 5.195 6.942 5.343 1.00 91.00 197 ARG A N 1
ATOM 1559 C CA . ARG A 1 197 ? 4.428 7.875 6.187 1.00 91.00 197 ARG A CA 1
ATOM 1560 C C . ARG A 1 197 ? 4.625 9.320 5.735 1.00 91.00 197 ARG A C 1
ATOM 1562 O O . ARG A 1 197 ? 3.652 10.039 5.524 1.00 91.00 197 ARG A O 1
ATOM 1569 N N . MET A 1 198 ? 5.871 9.738 5.508 1.00 91.12 198 MET A N 1
ATOM 1570 C CA . MET A 1 198 ? 6.187 11.081 5.013 1.00 91.12 198 MET A CA 1
ATOM 1571 C C . MET A 1 198 ? 5.549 11.349 3.650 1.00 91.12 198 MET A C 1
ATOM 1573 O O . MET A 1 198 ? 5.023 12.435 3.433 1.00 91.12 198 MET A O 1
ATOM 1577 N N . ARG A 1 199 ? 5.528 10.373 2.737 1.00 88.75 199 AR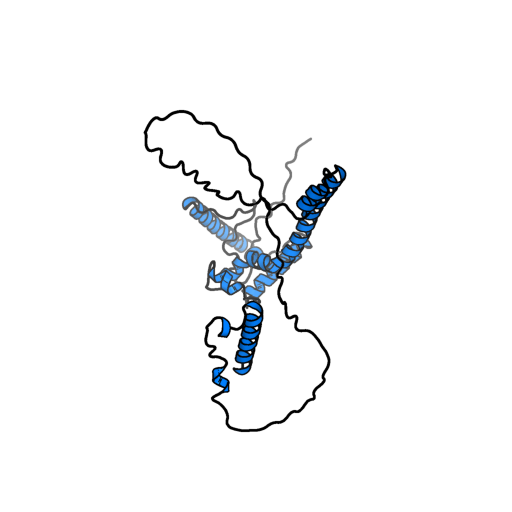G A N 1
ATOM 1578 C CA . ARG A 1 199 ? 4.870 10.515 1.427 1.00 88.75 199 ARG A CA 1
ATOM 1579 C C . ARG A 1 199 ? 3.362 10.604 1.523 1.00 88.75 199 ARG A C 1
ATOM 1581 O O . ARG A 1 199 ? 2.769 11.329 0.733 1.00 88.75 199 ARG A O 1
ATOM 1588 N N . GLN A 1 200 ? 2.745 9.851 2.427 1.00 89.75 200 GLN A N 1
ATOM 1589 C CA . GLN A 1 200 ? 1.303 9.919 2.652 1.00 89.75 200 GLN A CA 1
ATOM 1590 C C . GLN A 1 200 ? 0.911 11.292 3.197 1.00 89.75 200 GLN A C 1
ATOM 1592 O O . GLN A 1 200 ? 0.018 11.926 2.642 1.00 89.75 200 GLN A O 1
ATOM 1597 N N . LEU A 1 201 ? 1.644 11.786 4.199 1.00 89.06 201 LEU A N 1
ATOM 1598 C CA . LEU A 1 201 ? 1.456 13.131 4.745 1.00 89.06 201 LEU A CA 1
ATOM 1599 C C . LEU A 1 201 ? 1.762 14.218 3.710 1.00 89.06 201 LEU A C 1
ATOM 1601 O O . LEU A 1 201 ? 1.051 15.209 3.621 1.00 89.06 201 LEU A O 1
ATOM 1605 N N . ALA A 1 202 ? 2.794 14.037 2.887 1.00 88.81 202 ALA A N 1
ATOM 1606 C CA . ALA A 1 202 ? 3.108 14.983 1.825 1.00 88.81 202 ALA A CA 1
ATOM 1607 C C . ALA A 1 202 ? 2.055 14.961 0.711 1.00 88.81 202 ALA A C 1
ATOM 1609 O O . ALA A 1 202 ? 1.801 15.995 0.110 1.00 88.81 202 ALA A O 1
ATOM 1610 N N . ALA A 1 203 ? 1.422 13.822 0.420 1.00 85.62 203 ALA A N 1
ATOM 1611 C CA . ALA A 1 203 ? 0.456 13.708 -0.671 1.00 85.62 203 ALA A CA 1
ATOM 1612 C C . ALA A 1 203 ? -0.816 14.546 -0.466 1.00 85.62 203 ALA A C 1
ATOM 1614 O O . ALA A 1 203 ? -1.492 14.826 -1.451 1.00 85.62 203 ALA A O 1
ATOM 1615 N N . THR A 1 204 ? -1.143 14.946 0.767 1.00 86.06 204 THR A N 1
ATOM 1616 C CA . THR A 1 204 ? -2.301 15.812 1.041 1.00 86.06 204 THR A CA 1
ATOM 1617 C C . THR A 1 204 ? -2.031 17.271 0.674 1.00 86.06 204 THR A C 1
ATOM 1619 O O . THR A 1 204 ? -2.920 17.941 0.160 1.00 86.06 204 THR A O 1
ATOM 1622 N N . ASN A 1 205 ? -0.798 17.745 0.886 1.00 85.50 205 ASN A N 1
ATOM 1623 C CA . ASN A 1 205 ? -0.420 19.155 0.727 1.00 85.50 205 ASN A CA 1
ATOM 1624 C C . ASN A 1 205 ? 0.484 19.424 -0.492 1.00 85.50 205 ASN A C 1
ATOM 1626 O O . ASN A 1 205 ? 0.680 20.572 -0.883 1.00 85.50 205 ASN A O 1
ATOM 1630 N N . SER A 1 206 ? 1.093 18.390 -1.075 1.00 80.62 206 SER A N 1
ATOM 1631 C CA . SER A 1 206 ? 2.064 18.518 -2.163 1.00 80.62 206 SER A CA 1
ATOM 1632 C C . SER A 1 206 ? 1.388 18.497 -3.530 1.00 80.62 206 SER A C 1
ATOM 1634 O O . SER A 1 206 ? 0.547 17.646 -3.818 1.00 80.62 206 SER A O 1
ATOM 1636 N N . ASN A 1 207 ? 1.829 19.394 -4.414 1.00 67.50 207 ASN A N 1
ATOM 1637 C CA . ASN A 1 207 ? 1.467 19.364 -5.827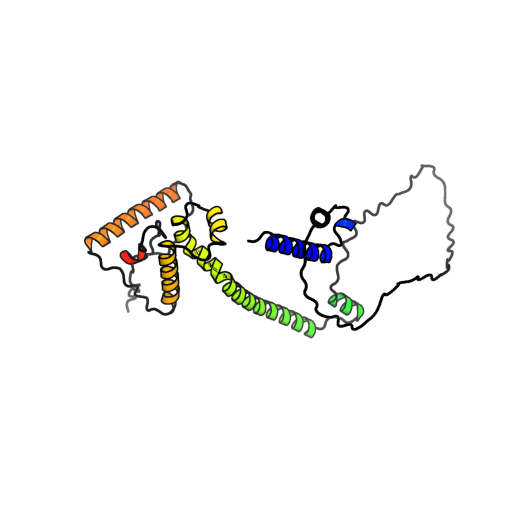 1.00 67.50 207 ASN A CA 1
ATOM 1638 C C . ASN A 1 207 ? 1.910 18.027 -6.447 1.00 67.50 207 ASN A C 1
ATOM 1640 O O . ASN A 1 207 ? 3.060 17.625 -6.285 1.00 67.50 207 ASN A O 1
ATOM 1644 N N . GLU A 1 208 ? 1.009 17.371 -7.189 1.00 65.75 208 GLU A N 1
ATOM 1645 C CA . GLU A 1 208 ? 1.026 15.967 -7.665 1.00 65.75 208 GLU A CA 1
ATOM 1646 C C . GLU A 1 208 ? 2.290 15.468 -8.416 1.00 65.75 208 GLU A C 1
ATOM 1648 O O . GLU A 1 208 ? 2.380 14.303 -8.819 1.00 65.75 208 GLU A O 1
ATOM 1653 N N . ASN A 1 209 ? 3.302 16.311 -8.602 1.00 64.75 209 ASN A N 1
ATOM 1654 C CA . ASN A 1 209 ? 4.532 16.006 -9.316 1.00 64.75 209 ASN A CA 1
ATOM 1655 C C . ASN A 1 209 ? 5.549 15.290 -8.417 1.00 64.75 209 ASN A C 1
ATOM 1657 O O . ASN A 1 209 ? 6.546 15.864 -7.977 1.00 64.75 209 ASN A O 1
ATOM 1661 N N . ARG A 1 210 ? 5.337 13.988 -8.198 1.00 77.44 210 ARG A N 1
ATOM 1662 C CA . ARG A 1 210 ? 6.358 13.115 -7.598 1.00 77.44 210 ARG A CA 1
ATOM 1663 C C . ARG A 1 210 ? 7.579 13.047 -8.519 1.00 77.44 210 ARG A C 1
ATOM 1665 O O . ARG A 1 210 ? 7.501 12.513 -9.627 1.00 77.44 210 ARG A O 1
ATOM 1672 N N . LYS A 1 211 ? 8.711 13.585 -8.065 1.00 85.75 211 LYS A N 1
ATOM 1673 C CA . LYS A 1 211 ? 9.973 13.535 -8.810 1.00 85.75 211 LYS A CA 1
ATOM 1674 C C . LYS A 1 211 ? 10.556 12.123 -8.739 1.00 85.75 211 LYS A C 1
ATOM 1676 O O . LYS A 1 211 ? 10.841 11.625 -7.657 1.00 85.75 211 LYS A O 1
ATOM 1681 N N . LEU A 1 212 ? 10.726 11.496 -9.900 1.00 90.19 212 LEU A N 1
ATOM 1682 C CA . LEU A 1 212 ? 11.369 10.187 -10.020 1.00 90.19 212 LEU A CA 1
ATOM 1683 C C . LEU A 1 212 ? 12.897 10.309 -9.965 1.00 90.19 212 LEU A C 1
ATOM 1685 O O . LEU A 1 212 ? 13.464 11.349 -10.314 1.00 90.19 212 LEU A O 1
ATOM 1689 N N . GLU A 1 213 ? 13.560 9.212 -9.606 1.00 91.88 213 GLU A N 1
ATOM 1690 C CA . GLU A 1 213 ? 15.012 9.067 -9.698 1.00 91.88 213 GLU A CA 1
ATOM 1691 C C . GLU A 1 213 ? 15.476 9.274 -11.154 1.00 91.88 213 GLU A C 1
ATOM 1693 O O . GLU A 1 213 ? 14.880 8.760 -12.116 1.00 91.88 213 GLU A O 1
ATOM 1698 N N . SER A 1 214 ? 16.544 10.058 -11.332 1.00 94.50 214 SER A N 1
ATOM 1699 C CA . SER A 1 214 ? 17.134 10.285 -12.651 1.00 94.50 214 SER A CA 1
ATOM 1700 C C . SER A 1 214 ? 17.782 8.994 -13.146 1.00 94.50 214 SER A C 1
ATOM 1702 O O . SER A 1 214 ? 18.683 8.463 -12.507 1.00 94.50 214 SER A O 1
ATOM 1704 N N . MET A 1 215 ? 17.309 8.474 -14.280 1.00 94.06 215 MET A N 1
ATOM 1705 C CA . MET A 1 215 ? 17.807 7.235 -14.876 1.00 94.06 215 MET A CA 1
ATOM 1706 C C . MET A 1 215 ? 17.910 7.380 -16.398 1.00 94.06 215 MET A C 1
ATOM 1708 O O . MET A 1 215 ? 17.026 8.003 -16.999 1.00 94.06 215 MET A O 1
ATOM 1712 N N . PRO A 1 216 ? 18.909 6.754 -17.050 1.00 97.12 216 PRO A N 1
ATOM 1713 C CA . PRO A 1 216 ? 18.969 6.678 -18.505 1.00 97.12 216 PRO A CA 1
ATOM 1714 C C . PRO A 1 216 ? 17.707 6.039 -19.097 1.00 97.12 216 PRO A C 1
ATOM 1716 O O . PRO A 1 216 ? 17.162 5.070 -18.557 1.00 97.12 216 PRO A O 1
ATOM 1719 N N . MET A 1 217 ? 17.256 6.551 -20.247 1.00 95.31 217 MET A N 1
ATOM 1720 C CA . MET A 1 217 ? 16.009 6.098 -20.874 1.00 95.31 217 MET A CA 1
ATOM 1721 C C . MET A 1 217 ? 15.998 4.599 -21.197 1.00 95.31 217 MET A C 1
ATOM 1723 O O . MET A 1 217 ? 14.974 3.948 -20.994 1.00 95.31 217 MET A O 1
ATOM 1727 N N . SER A 1 218 ? 17.108 4.046 -21.693 1.00 97.06 218 SER A N 1
ATOM 1728 C CA . SER A 1 218 ? 17.228 2.622 -22.041 1.00 97.06 218 SER A CA 1
ATOM 1729 C C . SER A 1 218 ? 17.023 1.724 -20.820 1.00 97.06 218 SER A C 1
ATOM 1731 O O . SER A 1 218 ? 16.205 0.805 -20.854 1.00 97.06 218 SER A O 1
ATOM 1733 N N . MET A 1 219 ? 17.694 2.048 -19.713 1.00 96.31 219 MET A N 1
ATOM 1734 C CA . MET A 1 219 ? 17.586 1.321 -18.450 1.00 96.31 219 MET A CA 1
ATOM 1735 C C . MET A 1 219 ? 16.172 1.413 -17.874 1.00 96.31 219 MET A C 1
ATOM 1737 O O . MET A 1 219 ? 15.580 0.389 -17.531 1.00 96.31 219 MET A O 1
ATOM 1741 N N . ARG A 1 220 ? 15.583 2.618 -17.844 1.00 95.00 220 ARG A N 1
ATOM 1742 C CA . ARG A 1 220 ? 14.213 2.814 -17.351 1.00 95.00 220 ARG A CA 1
ATOM 1743 C C . ARG A 1 220 ? 13.205 1.997 -18.165 1.00 95.00 220 ARG A C 1
ATOM 1745 O O . ARG A 1 220 ? 12.382 1.295 -17.584 1.00 95.00 220 ARG A O 1
ATOM 1752 N N . LYS A 1 221 ? 13.294 2.029 -19.500 1.00 95.38 221 LYS A N 1
ATOM 1753 C CA . LYS A 1 221 ? 12.436 1.223 -20.388 1.00 95.38 221 LYS A CA 1
ATOM 1754 C C . LYS A 1 221 ? 12.617 -0.279 -20.151 1.00 95.38 221 LYS A C 1
ATOM 1756 O O . LYS A 1 221 ? 11.622 -0.994 -20.067 1.00 95.38 221 LYS A O 1
ATOM 1761 N N . GLY A 1 222 ? 13.857 -0.747 -19.993 1.00 96.75 222 GLY A N 1
ATOM 1762 C CA . GLY A 1 222 ? 14.154 -2.151 -19.698 1.00 96.75 222 GLY A CA 1
ATOM 1763 C C . GLY A 1 222 ? 13.547 -2.620 -18.373 1.00 96.75 2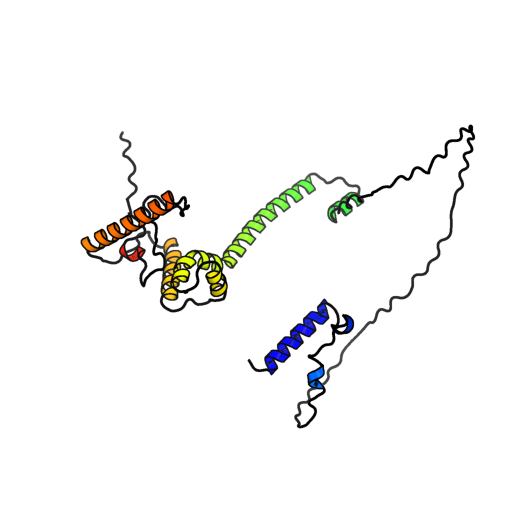22 GLY A C 1
ATOM 1764 O O . GLY A 1 222 ? 12.916 -3.676 -18.314 1.00 96.75 222 GLY A O 1
ATOM 1765 N N . MET A 1 223 ? 13.657 -1.803 -17.322 1.00 93.94 223 MET A N 1
ATOM 1766 C CA . MET A 1 223 ? 13.051 -2.094 -16.021 1.00 93.94 223 MET A CA 1
ATOM 1767 C C . MET A 1 223 ? 11.521 -2.129 -16.083 1.00 93.94 223 MET A C 1
ATOM 1769 O O . MET A 1 223 ? 10.921 -3.047 -15.524 1.00 93.94 223 MET A O 1
ATOM 1773 N N . ILE A 1 224 ? 10.893 -1.181 -16.791 1.00 94.25 224 ILE A N 1
ATOM 1774 C CA . ILE A 1 224 ? 9.436 -1.168 -17.002 1.00 94.25 224 ILE A CA 1
ATOM 1775 C C . ILE A 1 224 ? 9.000 -2.438 -17.737 1.00 94.25 224 ILE A C 1
ATOM 1777 O O . ILE A 1 224 ? 8.133 -3.154 -17.248 1.00 94.25 224 ILE A O 1
ATOM 1781 N N . ALA A 1 225 ? 9.651 -2.780 -18.851 1.00 95.69 225 ALA A N 1
ATOM 1782 C CA . ALA A 1 225 ? 9.306 -3.968 -19.628 1.00 95.69 225 ALA A CA 1
ATOM 1783 C C . ALA A 1 225 ? 9.463 -5.268 -18.819 1.00 95.69 225 ALA A C 1
ATOM 1785 O O . ALA A 1 225 ? 8.622 -6.160 -18.912 1.00 95.69 225 ALA A O 1
ATOM 1786 N N . SER A 1 226 ? 10.518 -5.382 -1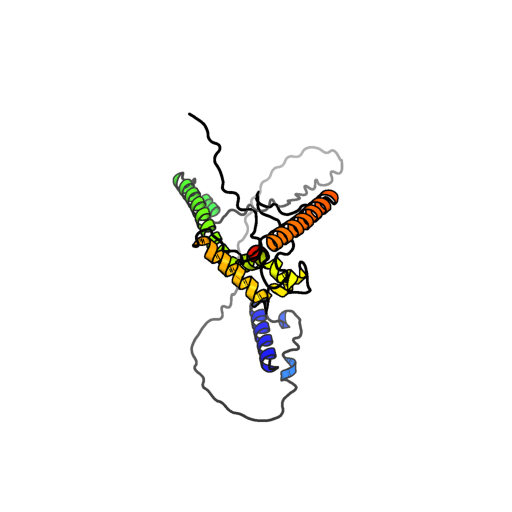8.006 1.00 95.19 226 SER A N 1
ATOM 1787 C CA . SER A 1 226 ? 10.727 -6.531 -17.115 1.00 95.19 226 SER A CA 1
ATOM 1788 C C . SER A 1 226 ? 9.645 -6.621 -16.035 1.00 95.19 226 SER A C 1
ATOM 1790 O O . SER A 1 226 ? 9.088 -7.697 -15.810 1.00 95.19 226 SER A O 1
ATOM 1792 N N . ARG A 1 227 ? 9.293 -5.491 -15.405 1.00 93.69 227 ARG A N 1
ATOM 1793 C CA . ARG A 1 227 ? 8.208 -5.418 -14.417 1.00 93.69 227 ARG A CA 1
ATOM 1794 C C . ARG A 1 227 ? 6.875 -5.837 -15.035 1.00 93.69 227 ARG A C 1
ATOM 1796 O O . ARG A 1 227 ? 6.205 -6.706 -14.487 1.00 93.69 227 ARG A O 1
ATOM 1803 N N . ASP A 1 228 ? 6.533 -5.282 -16.191 1.00 93.88 228 ASP A N 1
ATOM 1804 C CA . ASP A 1 228 ? 5.264 -5.554 -16.864 1.00 93.88 228 ASP A CA 1
ATOM 1805 C C . ASP A 1 228 ? 5.160 -7.021 -17.302 1.00 93.88 228 ASP A C 1
ATOM 1807 O O . ASP A 1 228 ? 4.094 -7.620 -17.191 1.00 93.88 228 ASP A O 1
ATOM 1811 N N . LYS A 1 229 ? 6.265 -7.640 -17.746 1.00 96.19 229 LYS A N 1
ATOM 1812 C CA . LYS A 1 229 ? 6.311 -9.082 -18.043 1.00 96.19 229 LYS A CA 1
ATOM 1813 C C . LYS A 1 229 ? 6.030 -9.931 -16.801 1.00 96.19 229 LYS A C 1
ATOM 1815 O O . LYS A 1 229 ? 5.220 -10.850 -16.877 1.00 96.19 229 LYS A O 1
ATOM 1820 N N . LYS A 1 230 ? 6.664 -9.617 -15.665 1.00 95.50 230 LYS A N 1
ATOM 1821 C CA . LYS A 1 230 ? 6.443 -10.339 -14.398 1.00 95.50 230 LYS A CA 1
ATOM 1822 C C . LYS A 1 230 ? 5.000 -10.216 -13.920 1.00 95.50 230 LYS A C 1
ATOM 1824 O O . LYS A 1 230 ? 4.422 -11.204 -13.493 1.00 95.50 230 LYS A O 1
ATOM 1829 N N . ILE A 1 231 ? 4.419 -9.025 -14.037 1.00 94.94 231 ILE A N 1
ATOM 1830 C CA . ILE A 1 231 ? 3.034 -8.764 -13.633 1.00 94.94 231 ILE A CA 1
ATOM 1831 C C . ILE A 1 231 ? 2.051 -9.492 -14.532 1.00 94.94 231 ILE A C 1
ATOM 1833 O O . ILE A 1 231 ? 1.167 -10.162 -14.021 1.00 94.94 231 ILE A O 1
ATOM 1837 N N . LYS A 1 232 ? 2.236 -9.431 -15.853 1.00 95.81 232 LYS A N 1
ATOM 1838 C CA . LYS A 1 232 ? 1.392 -10.180 -16.792 1.00 95.81 232 LYS A CA 1
ATOM 1839 C C . LYS A 1 232 ? 1.435 -11.677 -16.522 1.00 95.81 232 LYS A C 1
ATOM 1841 O O . LYS A 1 232 ? 0.390 -12.309 -16.558 1.00 95.81 232 LYS A O 1
ATOM 1846 N N . LYS A 1 233 ? 2.624 -12.221 -16.237 1.00 97.31 233 LYS A N 1
ATOM 1847 C CA . LYS A 1 233 ? 2.772 -13.626 -15.856 1.00 97.31 233 LYS A CA 1
ATOM 1848 C C . LYS A 1 233 ? 2.022 -13.922 -14.554 1.00 97.31 233 LYS A C 1
ATOM 1850 O O . LYS A 1 233 ? 1.172 -14.791 -14.547 1.00 97.31 233 LYS A O 1
ATOM 1855 N N . PHE A 1 234 ? 2.256 -13.142 -13.500 1.00 96.69 234 PHE A N 1
ATOM 1856 C CA . PHE A 1 234 ? 1.586 -13.322 -12.209 1.00 96.69 234 PHE A CA 1
ATOM 1857 C C . PHE A 1 234 ? 0.053 -13.225 -12.302 1.00 96.69 234 PHE A C 1
ATOM 1859 O O . PHE A 1 234 ? -0.660 -14.007 -11.687 1.00 96.69 234 PHE A O 1
ATOM 1866 N N . GLU A 1 235 ? -0.468 -12.281 -13.087 1.00 95.81 235 GLU A N 1
ATOM 1867 C CA . GLU A 1 235 ? -1.908 -12.120 -13.305 1.00 95.81 235 GLU A CA 1
ATOM 1868 C C . GLU A 1 235 ? -2.517 -13.239 -14.160 1.00 95.81 235 GLU A C 1
ATOM 1870 O O . GLU A 1 235 ? -3.683 -13.573 -13.957 1.00 95.81 235 GLU A O 1
ATOM 1875 N N . ALA A 1 236 ? -1.762 -13.786 -15.119 1.00 97.25 236 ALA A N 1
ATOM 1876 C CA . ALA A 1 236 ? -2.179 -14.945 -15.904 1.00 97.25 236 ALA A CA 1
ATOM 1877 C C . ALA A 1 236 ? -2.195 -16.203 -15.030 1.00 97.25 236 ALA A C 1
ATOM 1879 O O . ALA A 1 236 ? -3.244 -16.819 -14.899 1.00 97.25 236 ALA A O 1
ATOM 1880 N N . ASP A 1 237 ? -1.094 -16.483 -14.328 1.00 97.75 237 ASP A N 1
ATOM 1881 C CA . ASP A 1 237 ? -0.963 -17.630 -13.426 1.00 97.75 237 ASP A CA 1
ATOM 1882 C C . ASP A 1 237 ? -2.074 -17.618 -12.354 1.00 97.75 237 ASP A C 1
ATOM 1884 O O . ASP A 1 237 ? -2.715 -18.635 -12.099 1.00 97.75 237 ASP A O 1
ATOM 1888 N N . ALA A 1 238 ? -2.371 -16.453 -11.761 1.00 97.44 238 ALA A N 1
ATOM 1889 C CA . ALA A 1 238 ? -3.459 -16.314 -10.793 1.00 97.44 238 ALA A CA 1
ATOM 1890 C C . ALA A 1 238 ? -4.846 -16.533 -11.417 1.00 97.44 238 ALA A C 1
ATOM 1892 O O . ALA A 1 238 ? -5.713 -17.127 -10.781 1.00 97.44 238 ALA A O 1
ATOM 1893 N N . ARG A 1 239 ? -5.069 -16.073 -12.655 1.00 96.75 239 ARG A N 1
ATOM 1894 C CA . ARG A 1 239 ? -6.334 -16.289 -13.371 1.00 96.75 239 ARG A CA 1
ATOM 1895 C C . ARG A 1 239 ? -6.541 -17.765 -13.689 1.00 96.75 239 ARG A C 1
ATOM 1897 O O . ARG A 1 239 ? -7.640 -18.264 -13.476 1.00 96.75 239 ARG A O 1
ATOM 1904 N N . ASP A 1 240 ? -5.495 -18.431 -14.159 1.00 97.69 240 ASP A N 1
ATOM 1905 C CA . ASP A 1 240 ? -5.526 -19.843 -14.534 1.00 97.69 240 ASP A CA 1
ATOM 1906 C C . ASP A 1 240 ? -5.717 -20.735 -13.295 1.00 97.69 240 ASP A C 1
ATOM 1908 O O . ASP A 1 240 ? -6.434 -21.730 -13.351 1.00 97.69 240 ASP A O 1
ATOM 1912 N N . ALA A 1 241 ? -5.160 -20.332 -12.147 1.00 97.62 241 ALA A N 1
ATOM 1913 C CA . ALA A 1 241 ? -5.357 -20.995 -10.857 1.00 97.62 241 ALA A CA 1
ATOM 1914 C C . ALA A 1 241 ? -6.675 -20.625 -10.140 1.00 97.62 241 ALA A C 1
ATOM 1916 O O . ALA A 1 241 ? -6.967 -21.178 -9.082 1.00 97.62 241 ALA A O 1
ATOM 1917 N N . GLY A 1 242 ? -7.459 -19.673 -10.658 1.00 97.00 242 GLY A N 1
ATOM 1918 C CA . GLY A 1 242 ? -8.688 -19.198 -10.007 1.00 97.00 242 GLY A CA 1
ATOM 1919 C C . GLY A 1 242 ? -8.469 -18.348 -8.743 1.00 97.00 242 GLY A C 1
ATOM 1920 O O . GLY A 1 242 ? -9.390 -18.182 -7.945 1.00 97.00 242 GLY A O 1
ATOM 1921 N N . ILE A 1 243 ? -7.272 -17.786 -8.546 1.00 97.31 243 ILE A N 1
ATOM 1922 C CA . ILE A 1 243 ? -6.924 -16.933 -7.401 1.00 97.31 243 ILE A CA 1
ATOM 1923 C C . ILE A 1 243 ? -7.381 -15.491 -7.660 1.00 97.31 243 ILE A C 1
ATOM 1925 O O . ILE A 1 243 ? -7.010 -14.854 -8.650 1.00 97.31 243 ILE A O 1
ATOM 1929 N N . VAL A 1 244 ? -8.152 -14.928 -6.726 1.00 96.38 244 VAL A N 1
ATOM 1930 C CA . VAL A 1 244 ? -8.632 -13.542 -6.813 1.00 96.38 244 VAL A CA 1
ATOM 1931 C C . VAL A 1 244 ? -7.563 -12.568 -6.309 1.00 96.38 244 VAL A C 1
ATOM 1933 O O . VAL A 1 244 ? -7.205 -12.566 -5.135 1.00 96.38 244 VAL A O 1
ATOM 1936 N N . LEU A 1 245 ? -7.079 -11.694 -7.196 1.00 94.81 245 LEU A N 1
ATOM 1937 C CA . LEU A 1 245 ? -6.113 -10.638 -6.866 1.00 94.81 245 LEU A CA 1
ATOM 1938 C C . LEU A 1 245 ? -6.793 -9.303 -6.522 1.00 94.81 245 LEU A C 1
ATOM 1940 O O . LEU A 1 245 ? -7.853 -8.965 -7.056 1.00 94.81 245 LEU A O 1
ATOM 1944 N N . SER A 1 246 ? -6.119 -8.475 -5.716 1.00 92.56 246 SER A N 1
ATOM 1945 C CA . SER A 1 246 ? -6.560 -7.105 -5.418 1.00 92.56 246 SER A CA 1
ATOM 1946 C C . SER A 1 246 ? -6.656 -6.251 -6.689 1.00 92.56 246 SER A C 1
ATOM 1948 O O . SER A 1 246 ? -5.841 -6.365 -7.613 1.00 92.56 246 SER A O 1
ATOM 1950 N N . LYS A 1 247 ? -7.685 -5.400 -6.777 1.00 93.94 247 LYS A N 1
ATOM 1951 C CA . LYS A 1 247 ? -7.956 -4.560 -7.957 1.00 93.94 247 LYS A CA 1
ATOM 1952 C C . LYS A 1 247 ? -7.042 -3.331 -7.968 1.00 93.94 247 LYS A C 1
ATOM 1954 O O . LYS A 1 247 ? -6.906 -2.651 -6.959 1.00 93.94 247 LYS A O 1
ATOM 1959 N N . VAL A 1 248 ? -6.476 -3.002 -9.131 1.00 93.06 248 VAL A N 1
ATOM 1960 C CA . VAL A 1 248 ? -5.685 -1.774 -9.344 1.00 93.06 248 VAL A CA 1
ATOM 1961 C C . VAL A 1 248 ? -6.405 -0.782 -10.247 1.00 93.06 248 VAL A C 1
ATOM 1963 O O . VAL A 1 248 ? -7.218 -1.161 -11.093 1.00 93.06 248 VAL A O 1
ATOM 1966 N N . ARG A 1 249 ? -6.096 0.510 -10.084 1.00 90.88 249 ARG A N 1
ATOM 1967 C CA . ARG A 1 249 ? -6.649 1.575 -10.933 1.00 90.88 249 ARG A CA 1
ATOM 1968 C C . ARG A 1 249 ? -6.118 1.445 -12.362 1.00 90.88 249 ARG A C 1
ATOM 1970 O O . ARG A 1 249 ? -4.978 1.043 -12.588 1.00 90.88 249 ARG A O 1
ATOM 1977 N N . LYS A 1 250 ? -6.921 1.843 -13.353 1.00 88.19 250 LYS A N 1
ATOM 1978 C CA . LYS A 1 250 ? -6.505 1.826 -14.764 1.00 88.19 250 LYS A CA 1
ATOM 1979 C C . LYS A 1 250 ? -5.280 2.726 -14.969 1.00 88.19 250 LYS A C 1
ATOM 1981 O O . LYS A 1 250 ? -5.336 3.917 -14.686 1.00 88.19 250 LYS A O 1
ATOM 1986 N N . GLY A 1 251 ? -4.194 2.155 -15.489 1.00 86.31 251 GLY A N 1
ATOM 1987 C CA . GLY A 1 251 ? -2.919 2.855 -15.704 1.00 86.31 251 GLY A CA 1
ATOM 1988 C C . GLY A 1 251 ? -1.940 2.766 -14.529 1.00 86.31 251 GLY A C 1
ATOM 1989 O O . GLY A 1 251 ? -0.764 3.083 -14.714 1.00 86.31 251 GLY A O 1
ATOM 1990 N N . GLN A 1 252 ? -2.393 2.286 -13.368 1.00 91.12 252 GLN A N 1
ATOM 1991 C CA . GLN A 1 252 ? -1.533 1.887 -12.262 1.00 91.12 252 GLN A CA 1
ATOM 1992 C C . GLN A 1 252 ? -1.074 0.444 -12.464 1.00 91.12 252 GLN A C 1
ATOM 1994 O O . GLN A 1 252 ? -1.799 -0.393 -13.003 1.00 91.12 252 GLN A O 1
ATOM 1999 N N . VAL A 1 253 ? 0.149 0.170 -12.033 1.00 91.12 253 VAL A N 1
ATOM 2000 C CA . VAL A 1 253 ? 0.779 -1.139 -12.145 1.00 91.12 253 VAL A CA 1
ATOM 2001 C C . VAL A 1 253 ? 0.781 -1.810 -10.767 1.00 91.12 253 VAL A C 1
ATOM 2003 O O . VAL A 1 253 ? 0.941 -1.130 -9.756 1.00 91.12 253 VAL A O 1
ATOM 2006 N N . ARG A 1 254 ? 0.557 -3.132 -10.717 1.00 91.56 254 ARG A N 1
ATOM 2007 C CA . ARG A 1 254 ? 0.598 -3.910 -9.467 1.00 91.56 254 ARG A CA 1
ATOM 2008 C C . ARG A 1 254 ? 2.022 -3.975 -8.920 1.00 91.56 254 ARG A C 1
ATOM 2010 O O . ARG A 1 254 ? 2.950 -4.354 -9.632 1.00 91.56 254 ARG A O 1
ATOM 2017 N N . ASP A 1 255 ? 2.192 -3.665 -7.642 1.00 88.19 255 ASP A N 1
ATOM 2018 C CA . ASP A 1 255 ? 3.498 -3.712 -6.991 1.00 88.19 255 ASP A CA 1
ATOM 2019 C C . ASP A 1 255 ? 3.734 -5.087 -6.350 1.00 88.19 255 ASP A C 1
ATOM 2021 O O . ASP A 1 255 ? 3.483 -5.295 -5.171 1.00 88.19 255 ASP A O 1
ATOM 2025 N N . LEU A 1 256 ? 4.258 -6.038 -7.133 1.00 87.56 256 LEU A N 1
ATOM 2026 C CA . LEU A 1 256 ? 4.579 -7.398 -6.653 1.00 87.56 256 LEU A CA 1
ATOM 2027 C C . LEU A 1 256 ? 5.753 -7.454 -5.664 1.00 87.56 256 LEU A C 1
ATOM 2029 O O . LEU A 1 256 ? 5.955 -8.458 -4.998 1.00 87.56 256 LEU A O 1
ATOM 2033 N N . ASN A 1 257 ? 6.576 -6.405 -5.634 1.00 83.06 257 ASN A N 1
ATOM 2034 C CA . ASN A 1 257 ? 7.750 -6.294 -4.765 1.00 83.06 257 ASN A CA 1
ATOM 2035 C C . ASN A 1 257 ? 7.575 -5.152 -3.753 1.00 83.06 257 ASN A C 1
ATOM 2037 O O . ASN A 1 257 ? 8.567 -4.532 -3.354 1.00 83.06 257 ASN A O 1
ATOM 2041 N N . ALA A 1 258 ? 6.328 -4.808 -3.411 1.00 79.50 258 ALA A N 1
ATOM 2042 C CA . ALA A 1 258 ? 6.041 -3.814 -2.385 1.00 79.50 258 ALA A CA 1
ATOM 2043 C C . ALA A 1 258 ? 6.782 -4.211 -1.102 1.00 79.50 258 ALA A C 1
ATOM 2045 O O . ALA A 1 258 ? 6.582 -5.303 -0.600 1.00 79.50 258 ALA A O 1
ATOM 2046 N N . GLY A 1 259 ? 7.703 -3.368 -0.627 1.00 74.38 259 GLY A N 1
ATOM 2047 C CA . GLY A 1 259 ? 8.488 -3.675 0.570 1.00 74.38 259 GLY A CA 1
ATOM 2048 C C . GLY A 1 259 ? 9.751 -4.522 0.369 1.00 74.38 259 GLY A C 1
ATOM 2049 O O . GLY A 1 259 ? 10.457 -4.768 1.339 1.00 74.38 259 GLY A O 1
ATOM 2050 N N . LYS A 1 260 ? 10.160 -4.885 -0.856 1.00 81.81 260 LYS A N 1
ATOM 2051 C CA . LYS A 1 260 ? 11.433 -5.604 -1.105 1.00 81.81 260 LYS A CA 1
ATOM 2052 C C . LYS A 1 260 ? 12.565 -4.670 -1.555 1.00 81.81 260 LYS A C 1
ATOM 2054 O O . LYS A 1 260 ? 12.344 -3.777 -2.369 1.00 81.81 260 LYS A O 1
ATOM 2059 N N . GLY A 1 261 ? 13.785 -4.825 -1.023 1.00 81.62 261 GLY A N 1
ATOM 2060 C CA . GLY A 1 261 ? 14.986 -4.055 -1.425 1.00 81.62 261 GLY A CA 1
ATOM 2061 C C . GLY A 1 261 ? 15.414 -2.925 -0.468 1.00 81.62 261 GLY A C 1
ATOM 2062 O O . GLY A 1 261 ? 15.173 -3.004 0.728 1.00 81.62 261 GLY A O 1
ATOM 2063 N N . SER A 1 262 ? 16.057 -1.868 -0.984 1.00 79.81 262 SER A N 1
ATOM 2064 C CA . SER A 1 262 ? 16.430 -0.667 -0.201 1.00 79.81 262 SER A CA 1
ATOM 2065 C C . SER A 1 262 ? 15.545 0.538 -0.549 1.00 79.81 262 SER A C 1
ATOM 2067 O O . SER A 1 262 ? 14.875 1.085 0.322 1.00 79.81 262 SER A O 1
ATOM 2069 N N . THR A 1 263 ? 15.434 0.885 -1.834 1.00 82.75 263 THR A N 1
ATOM 2070 C CA . THR A 1 263 ? 14.539 1.946 -2.332 1.00 82.75 263 THR A CA 1
ATOM 2071 C C . THR A 1 263 ? 13.193 1.385 -2.787 1.00 82.75 263 THR A C 1
ATOM 2073 O O . THR A 1 263 ? 13.067 0.175 -3.010 1.00 82.75 263 THR A O 1
ATOM 2076 N N . LEU A 1 264 ? 12.170 2.239 -2.897 1.00 85.31 264 LEU A N 1
ATOM 2077 C CA . LEU A 1 264 ? 10.886 1.843 -3.469 1.00 85.31 264 LEU A CA 1
ATOM 2078 C C . LEU A 1 264 ? 11.009 1.768 -4.994 1.00 85.31 264 LEU A C 1
ATOM 2080 O O . LEU A 1 264 ? 11.587 2.640 -5.641 1.00 85.31 264 LEU A O 1
ATOM 2084 N N . THR A 1 265 ? 10.430 0.737 -5.608 1.00 87.62 265 THR A N 1
ATOM 2085 C CA . THR A 1 265 ? 10.389 0.617 -7.077 1.00 87.62 265 THR A CA 1
ATOM 2086 C C . THR A 1 265 ? 9.636 1.776 -7.729 1.00 87.62 265 THR A C 1
ATOM 2088 O O . THR A 1 265 ? 9.955 2.171 -8.853 1.00 87.62 265 THR A O 1
ATOM 2091 N N . SER A 1 266 ? 8.669 2.348 -7.009 1.00 87.81 266 SER A N 1
ATOM 2092 C CA . SER A 1 266 ? 7.901 3.519 -7.423 1.00 87.81 266 SER A CA 1
ATOM 2093 C C . SER A 1 266 ? 8.741 4.798 -7.517 1.00 87.81 266 SER A C 1
ATOM 2095 O O . SER A 1 266 ? 8.371 5.671 -8.294 1.00 87.81 266 SER A O 1
ATOM 2097 N N . ASP A 1 267 ? 9.899 4.891 -6.853 1.00 89.38 267 ASP A N 1
ATOM 2098 C CA . ASP A 1 267 ? 10.809 6.047 -6.987 1.00 89.38 267 ASP A CA 1
ATOM 2099 C C . ASP A 1 267 ? 11.490 6.094 -8.339 1.00 89.38 267 ASP A C 1
ATOM 2101 O O . ASP A 1 267 ? 11.729 7.157 -8.905 1.00 89.38 267 ASP A O 1
ATOM 2105 N N . ARG A 1 268 ? 11.795 4.915 -8.871 1.00 89.81 268 ARG A N 1
ATOM 2106 C CA . ARG A 1 268 ? 12.519 4.758 -10.132 1.00 89.81 268 ARG A CA 1
ATOM 2107 C C . ARG A 1 268 ? 11.588 4.799 -11.327 1.00 89.81 268 ARG A C 1
ATOM 2109 O O . ARG A 1 268 ? 11.886 5.428 -12.342 1.00 89.81 268 ARG A O 1
ATOM 2116 N N . LEU A 1 269 ? 10.480 4.068 -11.220 1.00 90.12 269 LEU A N 1
ATOM 2117 C CA . LEU A 1 269 ? 9.599 3.777 -12.351 1.00 90.12 269 LEU A CA 1
ATOM 2118 C C . LEU A 1 269 ? 8.239 4.472 -12.250 1.00 90.12 269 LEU A C 1
ATOM 2120 O O . LEU A 1 269 ? 7.509 4.499 -13.238 1.00 90.12 269 LEU A O 1
ATOM 2124 N N . GLY A 1 270 ? 7.885 5.007 -11.081 1.00 89.38 270 GLY A N 1
ATOM 2125 C CA . GLY A 1 270 ? 6.529 5.455 -10.785 1.00 89.38 270 GLY A CA 1
ATOM 2126 C C . GLY A 1 270 ? 5.566 4.299 -10.497 1.00 89.38 270 GLY A C 1
ATOM 2127 O O . GLY A 1 270 ? 5.827 3.123 -10.779 1.00 89.38 270 GLY A O 1
ATOM 2128 N N . SER A 1 271 ? 4.408 4.649 -9.942 1.00 87.12 271 SER A N 1
ATOM 2129 C CA . SER A 1 271 ? 3.299 3.717 -9.690 1.00 87.12 271 SER A CA 1
ATOM 2130 C C . SER A 1 271 ? 2.546 3.317 -10.966 1.00 87.12 271 SER A C 1
ATOM 2132 O O . SER A 1 271 ? 1.764 2.369 -10.961 1.00 87.12 271 SER A O 1
ATOM 2134 N N . GLY A 1 272 ? 2.768 4.014 -12.080 1.00 86.00 272 GLY A N 1
ATOM 2135 C CA . GLY A 1 272 ? 2.042 3.773 -13.317 1.00 86.00 272 GLY A CA 1
ATOM 2136 C C . GLY A 1 272 ? 2.451 4.705 -14.445 1.00 86.00 272 GLY A C 1
ATOM 2137 O O . GLY A 1 272 ? 3.362 5.521 -14.313 1.00 86.00 272 GLY A O 1
ATOM 2138 N N . VAL A 1 273 ? 1.759 4.571 -15.574 1.00 83.88 273 VAL A N 1
ATOM 2139 C CA . VAL A 1 273 ? 1.954 5.459 -16.723 1.00 83.88 273 VAL A CA 1
ATOM 2140 C C . VAL A 1 273 ? 1.045 6.673 -16.553 1.00 83.88 273 VAL A C 1
ATOM 2142 O O . VAL A 1 273 ? -0.171 6.568 -16.720 1.00 83.88 273 VAL A O 1
ATOM 2145 N N . ASN A 1 274 ? 1.637 7.835 -16.272 1.00 79.94 274 ASN A N 1
ATOM 2146 C CA . ASN A 1 274 ? 0.917 9.107 -16.204 1.00 79.94 274 ASN A CA 1
ATOM 2147 C C . ASN A 1 274 ? 0.491 9.546 -17.611 1.00 79.94 274 ASN A C 1
ATOM 2149 O O . ASN A 1 274 ? 1.205 10.272 -18.302 1.00 79.94 274 ASN A O 1
ATOM 2153 N N . LYS A 1 275 ? -0.680 9.088 -18.059 1.00 78.12 275 LYS A N 1
ATOM 2154 C CA . LYS A 1 275 ? -1.320 9.612 -19.268 1.00 78.12 275 LYS A CA 1
ATOM 2155 C C . LYS A 1 275 ? -2.143 10.836 -18.890 1.00 78.12 275 LYS A C 1
ATOM 2157 O O . LYS A 1 275 ? -3.029 10.742 -18.041 1.00 78.12 275 LYS A O 1
ATOM 2162 N N . LYS A 1 276 ? -1.869 11.973 -19.535 1.00 79.75 276 LYS A N 1
ATOM 2163 C CA . LYS A 1 276 ? -2.723 13.159 -19.420 1.00 79.75 276 LYS A CA 1
ATOM 2164 C C . LYS A 1 276 ? -4.134 12.783 -19.874 1.00 79.75 276 LYS A C 1
ATOM 2166 O O . LYS A 1 276 ? -4.307 12.142 -20.913 1.00 79.75 276 LYS A O 1
ATOM 2171 N N . LYS A 1 277 ? -5.138 13.138 -19.073 1.00 83.00 277 LYS A N 1
ATOM 2172 C CA . LYS A 1 277 ? -6.541 12.964 -19.451 1.00 83.00 277 LYS A CA 1
ATOM 2173 C C . LYS A 1 277 ? -6.846 13.990 -20.537 1.00 83.00 277 LYS A C 1
ATOM 2175 O O . LYS A 1 277 ? -6.985 15.170 -20.243 1.00 83.00 277 LYS A O 1
ATOM 2180 N N . HIS A 1 278 ? -6.904 13.541 -21.782 1.00 87.06 278 HIS A N 1
ATOM 2181 C CA . HIS A 1 278 ? -7.387 14.364 -22.881 1.00 87.06 278 HIS A CA 1
ATOM 2182 C C . HIS A 1 278 ? -8.895 14.166 -23.008 1.00 87.06 278 HIS A C 1
ATOM 2184 O O . HIS A 1 278 ? -9.368 13.032 -23.107 1.00 87.06 278 HIS A O 1
ATOM 2190 N N . HIS A 1 279 ? -9.649 15.264 -22.969 1.00 90.25 279 HIS A N 1
ATOM 2191 C CA . HIS A 1 279 ? -11.054 15.236 -23.346 1.00 90.25 279 HIS A CA 1
ATOM 2192 C C . HIS A 1 279 ? -11.133 15.085 -24.868 1.00 90.25 279 HIS A C 1
ATOM 2194 O O . HIS A 1 279 ? -10.348 15.702 -25.589 1.00 90.25 279 HIS A O 1
ATOM 2200 N N . ARG A 1 280 ? -12.045 14.241 -25.362 1.00 90.56 280 ARG A N 1
ATOM 2201 C CA . ARG A 1 280 ? -12.265 14.114 -26.806 1.00 90.56 280 ARG A CA 1
ATOM 2202 C C . ARG A 1 280 ? -12.778 15.451 -27.325 1.00 90.56 280 ARG A C 1
ATOM 2204 O O . ARG A 1 280 ? -13.726 15.982 -26.750 1.00 90.56 280 ARG A O 1
ATOM 2211 N N . ASP A 1 281 ? -12.171 15.979 -28.377 1.00 93.31 281 ASP A N 1
ATOM 2212 C CA . ASP A 1 281 ? -12.705 17.168 -29.030 1.00 93.31 281 ASP A CA 1
ATOM 2213 C C . ASP A 1 281 ? -14.141 16.876 -29.499 1.00 93.31 281 ASP A C 1
ATOM 2215 O O . ASP A 1 281 ? -14.413 15.804 -30.055 1.00 93.31 281 ASP A O 1
ATOM 2219 N N . ARG A 1 282 ? -15.080 17.756 -29.145 1.00 89.94 282 ARG A N 1
ATOM 2220 C CA . ARG A 1 282 ? -16.509 17.578 -29.436 1.00 89.94 282 ARG A CA 1
ATOM 2221 C C . ARG A 1 282 ? -16.959 18.333 -30.685 1.00 89.94 282 ARG A C 1
ATOM 2223 O O . ARG A 1 282 ? -18.124 18.195 -31.032 1.00 89.94 282 ARG A O 1
ATOM 2230 N N . GLY A 1 283 ? -16.044 19.001 -31.391 1.00 90.25 283 GLY A N 1
ATOM 2231 C CA . GLY A 1 283 ? -16.386 19.782 -32.580 1.00 90.25 283 GLY A CA 1
ATOM 2232 C C . GLY A 1 283 ? -17.263 20.996 -32.252 1.00 90.25 283 GLY A C 1
ATOM 2233 O O . GLY A 1 283 ? -17.557 21.255 -31.083 1.00 90.25 283 GLY A O 1
ATOM 2234 N N . LEU A 1 284 ? -17.633 21.741 -33.299 1.00 73.81 284 LEU A N 1
ATOM 2235 C CA . LEU A 1 284 ? -18.632 22.815 -33.266 1.00 73.81 284 LEU A CA 1
ATOM 2236 C C . LEU A 1 284 ? -20.018 22.256 -33.593 1.00 73.81 284 LEU A C 1
ATOM 2238 O O . LEU A 1 284 ? -20.091 21.420 -34.524 1.00 73.81 284 LEU A O 1
#

InterPro domains:
  IPR053030 Ribosomal biogenesis protein FAF1-like [PTHR28096] (66-284)

Secondary structure (DSSP, 8-state):
--HHHHHHHHHHHHHHHHHHH--TTTTT---TTSGGGGS---------------------------------------------------------------------HHHHHHHHTT-PPPHHHHHHHHHHHHHHHHHHHHHHHHHHHHTHHHHHHHHHHHHHTTTSS--THHHHHHHHS--S--HHHHHHHHHHHHHHHHHHHS-S--PPPP--HHHHHHHHHHHHHHHHHHHHHHHHTTPPPPP--TTB---TTTT-SSS-HHHHH-SB-----PPPP---

Foldseek 3Di:
DDVVVVLVVVVVVQVVCCVVPNHVVVVVDDDPSVVVVVPDDDDDDDDDDDDDDDDDDDDDDDDDDDDDDDDDDDDDDDDDDDDDDDDDPPDDDDDPPPPPPPPPPPQPPVNVVVVVVVDDDDPVNVVVVVVVVVVVVVVVVVVVVVVVVVCPVVVLCVVLVLQQCQLDPDDDPVSVVVCVPCPADDDLSRVVSVVVVVVVVCVVPPDPDQAADDDDPVVLVVVVVVLVVVQVVVVVVCVVVVHDDDDDDVFFGDDPNRNDDRDDPCRHHNRGDDDDDDDPDPDD

Sequence (284 aa):
MSDDDYRRALEIQRRNFEAQFGSIEELGFEDKSKSVHASSSDDNSSGIESENESGSDEEQYNFKGFESSGESDSPDFESEEEDDDEEEEEAPKVIKLNATIAKPTIISKQDRKLLKSGRAPTLQELELKSQQASKQTKAQIKEDSENLENDLKLQRLLQESHILTHSLEHSGAELTLETIDYEDPTGKARRRILDSRMRQLAATNSNENRKLESMPMSMRKGMIASRDKKIKKFEADARDAGIVLSKVRKGQVRDLNAGKGSTLTSDRLGSGVNKKKHHRDRGL